Protein AF-0000000068856257 (afdb_homodimer)

Nearest PDB structures (foldseek):
  6d6j-assembly1_A  TM=9.819E-01  e=5.193E-15  Legionella pneumophila subsp. pneumophila str. Philadelphia 1
  3n1s-assembly1_B  TM=9.629E-01  e=9.085E-14  Escherichia coli
  3n1t-assembly2_E  TM=9.607E-01  e=1.479E-13  Escherichia coli
  5uvm-assembly1_A  TM=9.566E-01  e=2.180E-11  Acetivibrio thermocellus DSM 1313
  4egu-assembly1_B  TM=9.368E-01  e=9.877E-12  Clostridioides difficile 630

Secondary structure (DSSP, 8-state):
--HHHHHTT--S-S--HHHHHHTTSS---EEEE-SSEEEEE-SS-SSSEEEEEEESS----GGG--GGGHHHHHHHHHHHHHHHHHTT-TTT-EEEEEEEHHHHT--S-S--EEEEESS---SS--/--HHHHHHH--S-S--HHHHHHTTSS---EEEE-SSEEEEE-SS-SSSEEEEEEESS----GGG--GGGHHHHHHHHHHHHHHHHHTT-TTT-EEEEEEEHHHHT--S-S--EEEEESS---SS--

Radius of gyration: 16.74 Å; Cα contacts (8 Å, |Δi|>4): 581; chains: 2; bounding box: 37×49×42 Å

Foldseek 3Di:
DDLLVLLQPADDDDDWVVLCVLVVVDDFAWLDDDDFKTKTFDPDAPAPGKMKIFTNPFAQFPVSDDPVCVVVVVVSVVVLVVSCVVVPFVPPHWDKDWQGHNVSSDNGRGTIIITHGPDDQDPPND/DDLLVLLQPADDDDDWVVLCVLVVVDDFAWLDDDDFKTKTFDPDAPAPGKMKIFTNPFAQFPVSDDPVCVVVVVVSVVVLVVSCVVVVFVPPHWDKDWQGHNVSSDNGRGTIIITHGPDDQDPPND

Structure (mmCIF, N/CA/C/O backbone):
data_AF-0000000068856257-model_v1
#
loop_
_entity.id
_entity.type
_entity.pdbx_description
1 polymer 'HIT domain-containing protein'
#
loop_
_atom_site.group_PDB
_atom_site.id
_atom_site.type_symbol
_atom_site.label_atom_id
_atom_site.label_alt_id
_atom_site.label_comp_id
_atom_site.label_asym_id
_atom_site.label_entity_id
_atom_site.label_seq_id
_atom_site.pdbx_PDB_ins_code
_atom_site.Cartn_x
_atom_site.Cartn_y
_atom_site.Cartn_z
_atom_site.occupancy
_atom_site.B_iso_or_equiv
_atom_site.auth_seq_id
_atom_site.auth_comp_id
_atom_site.auth_asym_id
_atom_site.auth_atom_id
_atom_site.pdbx_PDB_model_num
ATOM 1 N N . MET A 1 1 ? 3.66 -23.047 7.648 1 82.06 1 MET A N 1
ATOM 2 C CA . MET A 1 1 ? 4.742 -22.062 7.719 1 82.06 1 MET A CA 1
ATOM 3 C C . MET A 1 1 ? 4.199 -20.641 7.664 1 82.06 1 MET A C 1
ATOM 5 O O . MET A 1 1 ? 3.215 -20.375 6.973 1 82.06 1 MET A O 1
ATOM 9 N N . SER A 1 2 ? 4.703 -19.719 8.5 1 90.06 2 SER A N 1
ATOM 10 C CA . SER A 1 2 ? 4.234 -18.328 8.531 1 90.06 2 SER A CA 1
ATOM 11 C C . SER A 1 2 ? 4.625 -17.594 7.258 1 90.06 2 SER A C 1
ATOM 13 O O . SER A 1 2 ? 5.539 -18.016 6.543 1 90.06 2 SER A O 1
ATOM 15 N N . GLU A 1 3 ? 3.898 -16.625 6.91 1 92.75 3 GLU A N 1
ATOM 16 C CA . GLU A 1 3 ? 4.227 -15.797 5.758 1 92.75 3 GLU A CA 1
ATOM 17 C C . GLU A 1 3 ? 5.641 -15.234 5.871 1 92.75 3 GLU A C 1
ATOM 19 O O . GLU A 1 3 ? 6.367 -15.156 4.875 1 92.75 3 GLU A O 1
ATOM 24 N N . VAL A 1 4 ? 6.062 -14.859 7.047 1 95.81 4 VAL A N 1
ATOM 25 C CA . VAL A 1 4 ? 7.395 -14.328 7.305 1 95.81 4 VAL A CA 1
ATOM 26 C C . VAL A 1 4 ? 8.445 -15.406 7.008 1 95.81 4 VAL A C 1
ATOM 28 O O . VAL A 1 4 ? 9.445 -15.133 6.344 1 95.81 4 VAL A O 1
ATOM 31 N N . ALA A 1 5 ? 8.188 -16.594 7.477 1 95.81 5 ALA A N 1
ATOM 32 C CA . ALA A 1 5 ? 9.109 -17.703 7.234 1 95.81 5 ALA A CA 1
ATOM 33 C C . ALA A 1 5 ? 9.219 -18 5.742 1 95.81 5 ALA A C 1
ATOM 35 O O . ALA A 1 5 ? 10.32 -18.203 5.223 1 95.81 5 ALA A O 1
ATOM 36 N N . LYS A 1 6 ? 8.055 -18.016 5.062 1 95 6 LYS A N 1
ATOM 37 C CA . LYS A 1 6 ? 8.047 -18.266 3.625 1 95 6 LYS A CA 1
ATOM 38 C C . LYS A 1 6 ? 8.859 -17.219 2.877 1 95 6 LYS A C 1
ATOM 40 O O . LYS A 1 6 ? 9.562 -17.531 1.917 1 95 6 LYS A O 1
ATOM 45 N N . ALA A 1 7 ? 8.773 -16 3.289 1 96.12 7 ALA A N 1
ATOM 46 C CA . ALA A 1 7 ? 9.438 -14.875 2.629 1 96.12 7 ALA A CA 1
ATOM 47 C C . ALA A 1 7 ? 10.953 -14.984 2.746 1 96.12 7 ALA A C 1
ATOM 49 O O . ALA A 1 7 ? 11.688 -14.445 1.915 1 96.12 7 ALA A O 1
ATOM 50 N N . GLN A 1 8 ? 11.43 -15.719 3.785 1 95.81 8 GLN A N 1
ATOM 51 C CA . GLN A 1 8 ? 12.867 -15.812 4.008 1 95.81 8 GLN A CA 1
ATOM 52 C C . GLN A 1 8 ? 13.539 -16.656 2.93 1 95.81 8 GLN A C 1
ATOM 54 O O . GLN A 1 8 ? 14.75 -16.562 2.709 1 95.81 8 GLN A O 1
ATOM 59 N N . THR A 1 9 ? 12.797 -17.438 2.266 1 94.62 9 THR A N 1
ATOM 60 C CA . THR A 1 9 ? 13.398 -18.344 1.293 1 94.62 9 THR A CA 1
ATOM 61 C C . THR A 1 9 ? 12.859 -18.062 -0.109 1 94.62 9 THR A C 1
ATOM 63 O O . THR A 1 9 ? 13.375 -18.609 -1.093 1 94.62 9 THR A O 1
ATOM 66 N N . ALA A 1 10 ? 11.828 -17.234 -0.169 1 94.81 10 ALA A N 1
ATOM 67 C CA . ALA A 1 10 ? 11.289 -16.875 -1.477 1 94.81 10 ALA A CA 1
ATOM 68 C C . ALA A 1 10 ? 12.297 -16.062 -2.285 1 94.81 10 ALA A C 1
ATOM 70 O O . ALA A 1 10 ? 13.164 -15.398 -1.717 1 94.81 10 ALA A O 1
ATOM 71 N N . ALA A 1 11 ? 12.266 -16.109 -3.588 1 92.94 11 ALA A N 1
ATOM 72 C CA . ALA A 1 11 ? 13.156 -15.367 -4.473 1 92.94 11 ALA A CA 1
ATOM 73 C C . ALA A 1 11 ? 12.453 -15.016 -5.781 1 92.94 11 ALA A C 1
ATOM 75 O O . ALA A 1 11 ? 11.555 -15.734 -6.227 1 92.94 11 ALA A O 1
ATOM 76 N N . PRO A 1 12 ? 12.875 -13.844 -6.32 1 92.31 12 PRO A N 1
ATOM 77 C CA . PRO A 1 12 ? 12.305 -13.523 -7.633 1 92.31 12 PRO A CA 1
ATOM 78 C C . PRO A 1 1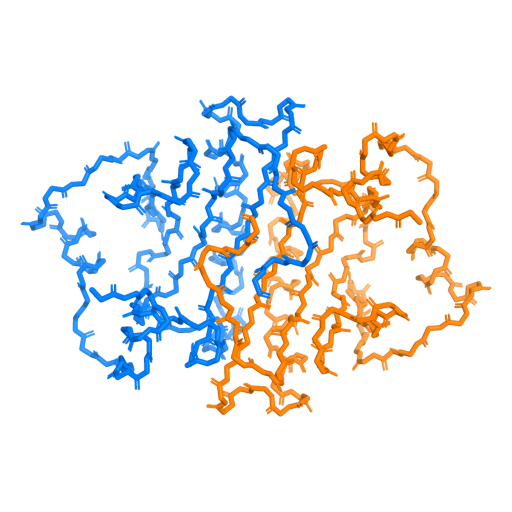2 ? 12.703 -14.523 -8.711 1 92.31 12 PRO A C 1
ATOM 80 O O . PRO A 1 12 ? 13.688 -15.25 -8.547 1 92.31 12 PRO A O 1
ATOM 83 N N . GLY A 1 13 ? 11.883 -14.539 -9.734 1 86.44 13 GLY A N 1
ATOM 84 C CA . GLY A 1 13 ? 12.219 -15.398 -10.859 1 86.44 13 GLY A CA 1
ATOM 85 C C . GLY A 1 13 ? 11.219 -16.5 -11.094 1 86.44 13 GLY A C 1
ATOM 86 O O . GLY A 1 13 ? 10.625 -17.016 -10.141 1 86.44 13 GLY A O 1
ATOM 87 N N . GLY A 1 14 ? 11.016 -16.734 -12.281 1 84.69 14 GLY A N 1
ATOM 88 C CA . GLY A 1 14 ? 10.188 -17.859 -12.703 1 84.69 14 GLY A CA 1
ATOM 89 C C . GLY A 1 14 ? 8.695 -17.562 -12.617 1 84.69 14 GLY A C 1
ATOM 90 O O . GLY A 1 14 ? 8.297 -16.422 -12.391 1 84.69 14 GLY A O 1
ATOM 91 N N . ASP A 1 15 ? 7.914 -18.531 -12.844 1 91.06 15 ASP A N 1
ATOM 92 C CA . ASP A 1 15 ? 6.457 -18.484 -12.758 1 91.06 15 ASP A CA 1
ATOM 93 C C . ASP A 1 15 ? 5.984 -18.562 -11.312 1 91.06 15 ASP A C 1
ATOM 95 O O . ASP A 1 15 ? 6.652 -19.172 -10.469 1 91.06 15 ASP A O 1
ATOM 99 N N . THR A 1 16 ? 5.027 -17.828 -10.938 1 94.5 16 THR A N 1
ATOM 100 C CA . THR A 1 16 ? 4.441 -17.875 -9.602 1 94.5 16 THR A CA 1
ATOM 101 C C . THR A 1 16 ? 3.016 -18.422 -9.648 1 94.5 16 THR A C 1
ATOM 103 O O . THR A 1 16 ? 2.449 -18.594 -10.734 1 94.5 16 THR A O 1
ATOM 106 N N . ILE A 1 17 ? 2.496 -18.719 -8.516 1 94.69 17 ILE A N 1
ATOM 107 C CA . ILE A 1 17 ? 1.116 -19.188 -8.422 1 94.69 17 ILE A CA 1
ATOM 108 C C . ILE A 1 17 ? 0.176 -18.125 -8.984 1 94.69 17 ILE A C 1
ATOM 110 O O . ILE A 1 17 ? -0.874 -18.438 -9.547 1 94.69 17 ILE A O 1
ATOM 114 N N . PHE A 1 18 ? 0.563 -16.828 -8.93 1 97.31 18 PHE A N 1
ATOM 115 C CA . PHE A 1 18 ? -0.254 -15.75 -9.461 1 97.31 18 PHE A CA 1
ATOM 116 C C . PHE A 1 18 ? -0.302 -15.812 -10.984 1 97.31 18 PHE A C 1
ATOM 118 O O . PHE A 1 18 ? -1.337 -15.531 -11.586 1 97.31 18 PHE A O 1
ATOM 125 N N . GLY A 1 19 ? 0.865 -16.141 -11.516 1 96.69 19 GLY A N 1
ATOM 126 C CA . GLY A 1 19 ? 0.851 -16.375 -12.953 1 96.69 19 GLY A CA 1
ATOM 127 C C . GLY A 1 19 ? -0.135 -17.438 -13.375 1 96.69 19 GLY A C 1
ATOM 128 O O . GLY A 1 19 ? -0.836 -17.281 -14.383 1 96.69 19 GLY A O 1
ATOM 129 N N . LYS A 1 20 ? -0.198 -18.469 -12.617 1 97.56 20 LYS A N 1
ATOM 130 C CA . LYS A 1 20 ? -1.12 -19.562 -12.906 1 97.56 20 LYS A CA 1
ATOM 131 C C . LYS A 1 20 ? -2.57 -19.109 -12.766 1 97.56 20 LYS A C 1
ATOM 133 O O . LYS A 1 20 ? -3.438 -19.547 -13.531 1 97.56 20 LYS A O 1
ATOM 138 N N . ILE A 1 21 ? -2.82 -18.281 -11.828 1 97.56 21 ILE A N 1
ATOM 139 C CA . ILE A 1 21 ? -4.164 -17.75 -11.633 1 97.56 21 ILE A CA 1
ATOM 140 C C . ILE A 1 21 ? -4.543 -16.859 -12.812 1 97.56 21 ILE A C 1
ATOM 142 O O . ILE A 1 21 ? -5.656 -16.953 -13.336 1 97.56 21 ILE A O 1
ATOM 146 N N . ILE A 1 22 ? -3.619 -16.016 -13.281 1 97.62 22 ILE A N 1
ATOM 147 C CA . ILE A 1 22 ? -3.85 -15.117 -14.398 1 97.62 22 ILE A CA 1
ATOM 148 C C . ILE A 1 22 ? -4.195 -15.93 -15.648 1 97.62 22 ILE A C 1
ATOM 150 O O . ILE A 1 22 ? -5.109 -15.57 -16.391 1 97.62 22 ILE A O 1
ATOM 154 N N . ARG A 1 23 ? -3.52 -16.984 -15.797 1 97.5 23 ARG A N 1
ATOM 155 C CA . ARG A 1 23 ? -3.699 -17.828 -16.969 1 97.5 23 ARG A CA 1
ATOM 156 C C . ARG A 1 23 ? -4.848 -18.812 -16.766 1 97.5 23 ARG A C 1
ATOM 158 O O . ARG A 1 23 ? -5.07 -19.688 -17.594 1 97.5 23 ARG A O 1
ATOM 165 N N . LYS A 1 24 ? -5.508 -18.797 -15.68 1 97.25 24 LYS A N 1
ATOM 166 C CA . LYS A 1 24 ? -6.688 -19.594 -15.344 1 97.25 24 LYS A CA 1
ATOM 167 C C . LYS A 1 24 ? -6.355 -21.078 -15.281 1 97.25 24 LYS A C 1
ATOM 169 O O . LYS A 1 24 ? -7.18 -21.922 -15.641 1 97.25 24 LYS A O 1
ATOM 174 N N . GLU A 1 25 ? -5.125 -21.344 -14.883 1 97.56 25 GLU A N 1
ATOM 175 C CA . GLU A 1 25 ? -4.691 -22.734 -14.727 1 97.56 25 GLU A CA 1
ATOM 176 C C . GLU A 1 25 ? -5.109 -23.281 -13.367 1 97.56 25 GLU A C 1
ATOM 178 O O . GLU A 1 25 ? -5.18 -24.5 -13.188 1 97.56 25 GLU A O 1
ATOM 183 N N . ILE A 1 26 ? -5.266 -22.484 -12.367 1 96 26 ILE A N 1
ATOM 184 C CA . ILE A 1 26 ? -5.793 -22.875 -11.062 1 96 26 ILE A CA 1
ATOM 185 C C . ILE A 1 26 ? -6.965 -21.969 -10.688 1 96 26 ILE A C 1
ATOM 187 O O . ILE A 1 26 ? -7.023 -20.812 -11.109 1 96 26 ILE A O 1
ATOM 191 N N . PRO A 1 27 ? -7.863 -22.547 -9.898 1 95.88 27 PRO A N 1
ATOM 192 C CA . PRO A 1 27 ? -9.039 -21.75 -9.539 1 95.88 27 PRO A CA 1
ATOM 193 C C . PRO A 1 27 ? -8.727 -20.641 -8.539 1 95.88 27 PRO A C 1
ATOM 195 O O . PRO A 1 27 ? -7.828 -20.797 -7.707 1 95.88 27 PRO A O 1
ATOM 198 N N . ALA A 1 28 ? -9.398 -19.578 -8.594 1 97.06 28 ALA A N 1
ATOM 199 C CA . ALA A 1 28 ? -9.391 -18.453 -7.648 1 97.06 28 ALA A CA 1
ATOM 200 C C . ALA A 1 28 ? -10.75 -17.766 -7.598 1 97.06 28 ALA A C 1
ATOM 202 O O . ALA A 1 28 ? -11.484 -17.75 -8.594 1 97.06 28 ALA A O 1
ATOM 203 N N . LYS A 1 29 ? -11.109 -17.312 -6.48 1 98.19 29 LYS A N 1
ATOM 204 C CA . LYS A 1 29 ? -12.328 -16.516 -6.359 1 98.19 29 LYS A CA 1
ATOM 205 C C . LYS A 1 29 ? -12.094 -15.078 -6.797 1 98.19 29 LYS A C 1
ATOM 207 O O . LYS A 1 29 ? -11.656 -14.25 -6 1 98.19 29 LYS A O 1
ATOM 212 N N . ILE A 1 30 ? -12.531 -14.82 -8 1 98.38 30 ILE A N 1
ATOM 213 C CA . ILE A 1 30 ? -12.219 -13.539 -8.633 1 98.38 30 ILE A CA 1
ATOM 214 C C . ILE A 1 30 ? -13.172 -12.461 -8.117 1 98.38 30 ILE A C 1
ATOM 216 O O . ILE A 1 30 ? -14.383 -12.688 -8.023 1 98.38 30 ILE A O 1
ATOM 220 N N . ALA A 1 31 ? -12.594 -11.383 -7.762 1 98.62 31 ALA A N 1
ATOM 221 C CA . ALA A 1 31 ? -13.383 -10.242 -7.309 1 98.62 31 ALA A CA 1
ATOM 222 C C . ALA A 1 31 ? -13.5 -9.188 -8.406 1 98.62 31 ALA A C 1
ATOM 224 O O . ALA A 1 31 ? -14.445 -8.391 -8.414 1 98.62 31 ALA A O 1
ATOM 225 N N . TYR A 1 32 ? -12.562 -9.07 -9.273 1 98.81 32 TYR A N 1
ATOM 226 C CA . TYR A 1 32 ? -12.523 -8.094 -10.359 1 98.81 32 TYR A CA 1
ATOM 227 C C . TYR A 1 32 ? -11.469 -8.477 -11.391 1 98.81 32 TYR A C 1
ATOM 229 O O . TYR A 1 32 ? -10.422 -9.023 -11.047 1 98.81 32 TYR A O 1
ATOM 237 N N . GLU A 1 33 ? -11.75 -8.203 -12.57 1 98.69 33 GLU A N 1
ATOM 238 C CA . GLU A 1 33 ? -10.758 -8.422 -13.617 1 98.69 33 GLU A CA 1
ATOM 239 C C . GLU A 1 33 ? -10.953 -7.449 -14.781 1 98.69 33 GLU A C 1
ATOM 241 O O . GLU A 1 33 ? -12.086 -7.184 -15.188 1 98.69 33 GLU A O 1
ATOM 246 N N . ASP A 1 34 ? -9.938 -6.887 -15.25 1 98.44 34 ASP A N 1
ATOM 247 C CA . ASP A 1 34 ? -9.938 -6.195 -16.531 1 98.44 34 ASP A CA 1
ATOM 248 C C . ASP A 1 34 ? -8.703 -6.574 -17.359 1 98.44 34 ASP A C 1
ATOM 250 O O . ASP A 1 34 ? -8.086 -7.613 -17.125 1 98.44 34 ASP A O 1
ATOM 254 N N . ASP A 1 35 ? -8.289 -5.801 -18.328 1 98.19 35 ASP A N 1
ATOM 255 C CA . ASP A 1 35 ? -7.254 -6.203 -19.266 1 98.19 35 ASP A CA 1
ATOM 256 C C . ASP A 1 35 ? -5.875 -6.188 -18.609 1 98.19 35 ASP A C 1
ATOM 258 O O . ASP A 1 35 ? -4.961 -6.891 -19.047 1 98.19 35 ASP A O 1
ATOM 262 N N . THR A 1 36 ? -5.742 -5.469 -17.5 1 98.69 36 THR A N 1
ATOM 263 C CA . THR A 1 36 ? -4.375 -5.246 -17.047 1 98.69 36 THR A CA 1
ATOM 264 C C . THR A 1 36 ? -4.219 -5.668 -15.586 1 98.69 36 THR A C 1
ATOM 266 O O . THR A 1 36 ? -3.1 -5.828 -15.102 1 98.69 36 THR A O 1
ATOM 269 N N . VAL A 1 37 ? -5.398 -5.84 -14.852 1 98.75 37 VAL A N 1
ATOM 270 C CA . VAL A 1 37 ? -5.305 -6.156 -13.43 1 98.75 37 VAL A CA 1
ATOM 271 C C . VAL A 1 37 ? -6.309 -7.25 -13.07 1 98.75 37 VAL A C 1
ATOM 273 O O . VAL A 1 37 ? -7.32 -7.418 -13.758 1 98.75 37 VAL A O 1
ATOM 276 N N . LEU A 1 38 ? -5.957 -8.023 -12.117 1 98.88 38 LEU A N 1
ATOM 277 C CA . LEU A 1 38 ? -6.777 -9.102 -11.578 1 98.88 38 LEU A CA 1
ATOM 278 C C . LEU A 1 38 ? -6.879 -9 -10.055 1 98.88 38 LEU A C 1
ATOM 280 O O . LEU A 1 38 ? -5.879 -8.742 -9.383 1 98.88 38 LEU A O 1
ATOM 284 N N . ALA A 1 39 ? -8.047 -9.109 -9.492 1 98.94 39 ALA A N 1
ATOM 285 C CA . ALA A 1 39 ? -8.266 -9.156 -8.055 1 98.94 39 ALA A CA 1
ATOM 286 C C . ALA A 1 39 ? -8.938 -10.469 -7.641 1 98.94 39 ALA A C 1
ATOM 288 O O . ALA A 1 39 ? -9.891 -10.914 -8.289 1 98.94 39 ALA A O 1
ATOM 289 N N . PHE A 1 40 ? -8.461 -11.055 -6.598 1 98.88 40 PHE A N 1
ATOM 290 C CA . PHE A 1 40 ? -9.031 -12.32 -6.141 1 98.88 40 PHE A CA 1
ATOM 291 C C . PHE A 1 40 ? -8.867 -12.469 -4.629 1 98.88 40 PHE A C 1
ATOM 293 O O . PHE A 1 40 ? -7.977 -11.859 -4.031 1 98.88 40 PHE A O 1
ATOM 300 N N . HIS A 1 41 ? -9.727 -13.227 -4.047 1 98.75 41 HIS A N 1
ATOM 301 C CA . HIS A 1 41 ? -9.695 -13.422 -2.602 1 98.75 41 HIS A CA 1
ATOM 302 C C . HIS A 1 41 ? -8.523 -14.305 -2.188 1 98.75 41 HIS A C 1
ATOM 304 O O . HIS A 1 41 ? -8.258 -15.328 -2.824 1 98.75 41 HIS A O 1
ATOM 310 N N . ASP A 1 42 ? -7.852 -13.898 -1.193 1 98 42 ASP A N 1
ATOM 311 C CA . ASP A 1 42 ? -6.766 -14.719 -0.665 1 98 42 ASP A CA 1
ATOM 312 C C . ASP A 1 42 ? -7.305 -16 -0.048 1 98 42 ASP A C 1
ATOM 314 O O . ASP A 1 42 ? -8.32 -15.992 0.647 1 98 42 ASP A O 1
ATOM 318 N N . VAL A 1 43 ? -6.645 -17.047 -0.217 1 95.19 43 VAL A N 1
ATOM 319 C CA . VAL A 1 43 ? -7.098 -18.344 0.251 1 95.19 43 VAL A CA 1
ATOM 320 C C . VAL A 1 43 ? -6.785 -18.5 1.737 1 95.19 43 VAL A C 1
ATOM 322 O O . VAL A 1 43 ? -7.324 -19.391 2.404 1 95.19 43 VAL A O 1
ATOM 325 N N . ALA A 1 44 ? -5.883 -17.75 2.289 1 95.25 44 ALA A N 1
ATOM 326 C CA . ALA A 1 44 ? -5.527 -17.719 3.705 1 95.25 44 ALA A CA 1
ATOM 327 C C . ALA A 1 44 ? -5.734 -16.328 4.297 1 95.25 44 ALA A C 1
ATOM 329 O O . ALA A 1 44 ? -4.773 -15.664 4.684 1 95.25 44 ALA A O 1
ATOM 330 N N . PRO A 1 45 ? -6.941 -15.961 4.41 1 97.81 45 PRO A N 1
ATOM 331 C CA . PRO A 1 45 ? -7.242 -14.578 4.777 1 97.81 45 PRO A CA 1
ATOM 332 C C . PRO A 1 45 ? -6.723 -14.211 6.164 1 97.81 45 PRO A C 1
ATOM 334 O O . PRO A 1 45 ? -6.793 -15.023 7.09 1 97.81 45 PRO A O 1
ATOM 337 N N . GLN A 1 46 ? -6.156 -13.008 6.281 1 98 46 GLN A N 1
ATOM 338 C CA . GLN A 1 46 ? -5.637 -12.461 7.531 1 98 46 GLN A CA 1
ATOM 339 C C . GLN A 1 46 ? -6.602 -11.445 8.133 1 98 46 GLN A C 1
ATOM 341 O O . GLN A 1 46 ? -6.281 -10.773 9.117 1 98 46 GLN A O 1
ATOM 346 N N . ALA A 1 47 ? -7.75 -11.188 7.574 1 98.31 47 ALA A N 1
ATOM 347 C CA . ALA A 1 47 ? -8.883 -10.359 7.969 1 98.31 47 ALA A CA 1
ATOM 348 C C . ALA A 1 47 ? -10.188 -10.891 7.379 1 98.31 47 ALA A C 1
ATOM 350 O O . ALA A 1 47 ? -10.164 -11.727 6.469 1 98.31 47 ALA A O 1
ATOM 351 N N . PRO A 1 48 ? -11.344 -10.461 7.895 1 98.56 48 PRO A N 1
ATOM 352 C CA . PRO A 1 48 ? -12.609 -10.953 7.34 1 98.56 48 PRO A CA 1
ATOM 353 C C . PRO A 1 48 ? -12.695 -10.766 5.828 1 98.56 48 PRO A C 1
ATOM 355 O O . PRO A 1 48 ? -13.266 -11.609 5.129 1 98.56 48 PRO A O 1
ATOM 358 N N . VAL A 1 49 ? -12.211 -9.672 5.359 1 98.56 49 VAL A N 1
ATOM 359 C CA . VAL A 1 49 ? -12.031 -9.445 3.93 1 98.56 49 VAL A CA 1
ATOM 360 C C . VAL A 1 49 ? -10.547 -9.32 3.609 1 98.56 49 VAL A C 1
ATOM 362 O O . VAL A 1 49 ? -9.844 -8.5 4.203 1 98.56 49 VAL A O 1
ATOM 365 N N . HIS A 1 50 ? -10.078 -10.156 2.812 1 98.88 50 HIS A N 1
ATOM 366 C CA . HIS A 1 50 ? -8.695 -10.133 2.346 1 98.88 50 HIS A CA 1
ATOM 367 C C . HIS A 1 50 ? -8.609 -10.469 0.861 1 98.88 50 HIS A C 1
ATOM 369 O O . HIS A 1 50 ? -8.781 -11.625 0.473 1 98.88 50 HIS A O 1
ATOM 375 N N . VAL A 1 51 ? -8.359 -9.508 0.054 1 98.88 51 VAL A N 1
ATOM 376 C CA . VAL A 1 51 ? -8.32 -9.609 -1.401 1 98.88 51 VAL A CA 1
ATOM 377 C C . VAL A 1 51 ? -6.965 -9.133 -1.918 1 98.88 51 VAL A C 1
ATOM 379 O O . VAL A 1 51 ? -6.383 -8.188 -1.372 1 98.88 51 VAL A O 1
ATOM 382 N N . LEU A 1 52 ? -6.461 -9.773 -2.92 1 98.94 52 LEU A N 1
ATOM 383 C CA . LEU A 1 52 ? -5.23 -9.383 -3.6 1 98.94 52 LEU A CA 1
ATOM 384 C C . LEU A 1 52 ? -5.535 -8.734 -4.949 1 98.94 52 LEU A C 1
ATOM 386 O O . LEU A 1 52 ? -6.367 -9.234 -5.707 1 98.94 52 LEU A O 1
ATOM 390 N N . VAL A 1 53 ? -4.988 -7.637 -5.219 1 98.94 53 VAL A N 1
ATOM 391 C CA . VAL A 1 53 ? -5.031 -7.016 -6.535 1 98.94 53 VAL A CA 1
ATOM 392 C C . VAL A 1 53 ? -3.646 -7.062 -7.18 1 98.94 53 VAL A C 1
ATOM 394 O O . VAL A 1 53 ? -2.662 -6.625 -6.582 1 98.94 53 VAL A O 1
ATOM 397 N N . ILE A 1 54 ? -3.545 -7.629 -8.398 1 98.88 54 ILE A N 1
ATOM 398 C CA . ILE A 1 54 ? -2.246 -7.863 -9.016 1 98.88 54 ILE A CA 1
ATOM 399 C C . ILE A 1 54 ? -2.262 -7.355 -10.461 1 98.88 54 ILE A C 1
ATOM 401 O O . ILE A 1 54 ? -3.297 -7.398 -11.125 1 98.88 54 ILE A O 1
ATOM 405 N N . PRO A 1 55 ? -1.166 -6.727 -10.906 1 98.75 55 PRO A N 1
ATOM 406 C CA . PRO A 1 55 ? -1.042 -6.516 -12.344 1 98.75 55 PRO A CA 1
ATOM 407 C C . PRO A 1 55 ? -0.863 -7.816 -13.125 1 98.75 55 PRO A C 1
ATOM 409 O O . PRO A 1 55 ? -0.187 -8.734 -12.648 1 98.75 55 PRO A O 1
ATOM 412 N N . LYS A 1 56 ? -1.507 -7.895 -14.227 1 98.38 56 LYS A N 1
ATOM 413 C CA . LYS A 1 56 ? -1.278 -9.07 -15.062 1 98.38 56 LYS A CA 1
ATOM 414 C C . LYS A 1 56 ? 0.141 -9.078 -15.625 1 98.38 56 LYS A C 1
ATOM 416 O O . LYS A 1 56 ? 0.714 -10.141 -15.867 1 98.38 56 LYS A O 1
ATOM 421 N N . LYS A 1 57 ? 0.713 -7.863 -15.898 1 97.56 57 LYS A N 1
ATOM 422 C CA . LYS A 1 57 ? 2.133 -7.754 -16.219 1 97.56 57 LYS A CA 1
ATOM 423 C C . LYS A 1 57 ? 2.996 -8.32 -15.094 1 97.56 57 LYS A C 1
ATOM 425 O O . LYS A 1 57 ? 2.797 -7.98 -13.93 1 97.56 57 LYS A O 1
ATOM 430 N N . PRO A 1 58 ? 3.916 -9.195 -15.414 1 96.75 58 PRO A N 1
ATOM 431 C CA . PRO A 1 58 ? 4.758 -9.773 -14.359 1 96.75 58 PRO A CA 1
ATOM 432 C C . PRO A 1 58 ? 5.793 -8.789 -13.828 1 96.75 58 PRO A C 1
ATOM 434 O O . PRO A 1 58 ? 6.844 -8.594 -14.453 1 96.75 58 PRO A O 1
ATOM 437 N N . ILE A 1 59 ? 5.512 -8.172 -12.797 1 97.19 59 ILE A N 1
ATOM 438 C CA . ILE A 1 59 ? 6.434 -7.336 -12.039 1 97.19 59 ILE A CA 1
ATOM 439 C C . ILE A 1 59 ? 6.719 -7.984 -10.688 1 97.19 59 ILE A C 1
ATOM 441 O O . ILE A 1 59 ? 5.797 -8.234 -9.906 1 97.19 59 ILE A O 1
ATOM 445 N N . ALA A 1 60 ? 7.898 -8.258 -10.406 1 97.75 60 ALA A N 1
ATOM 446 C CA . ALA A 1 60 ? 8.227 -9.031 -9.211 1 97.75 60 ALA A CA 1
ATOM 447 C C . ALA A 1 60 ? 8.016 -8.203 -7.945 1 97.75 60 ALA A C 1
ATOM 449 O O . ALA A 1 60 ? 7.41 -8.672 -6.98 1 97.75 60 ALA A O 1
ATOM 450 N N . MET A 1 61 ? 8.539 -6.969 -7.957 1 98.25 61 MET A N 1
ATOM 451 C CA . MET A 1 61 ? 8.555 -6.113 -6.773 1 98.25 61 MET A CA 1
ATOM 452 C C . MET A 1 61 ? 8.195 -4.676 -7.137 1 98.25 61 MET A C 1
ATOM 454 O O . MET A 1 61 ? 8.422 -4.242 -8.273 1 98.25 61 MET A O 1
ATOM 458 N N . ILE A 1 62 ? 7.668 -3.936 -6.141 1 98.5 62 ILE A N 1
ATOM 459 C CA . ILE A 1 62 ? 7.316 -2.541 -6.387 1 98.5 62 ILE A CA 1
ATOM 460 C C . ILE A 1 62 ? 8.57 -1.751 -6.75 1 98.5 62 ILE A C 1
ATOM 462 O O . ILE A 1 62 ? 8.508 -0.796 -7.531 1 98.5 62 ILE A O 1
ATOM 466 N N . GLN A 1 63 ? 9.75 -2.176 -6.305 1 97.38 63 GLN A N 1
ATOM 467 C CA . GLN A 1 63 ? 10.984 -1.466 -6.594 1 97.38 63 GLN A CA 1
ATOM 468 C C . GLN A 1 63 ? 11.422 -1.68 -8.039 1 97.38 63 GLN A C 1
ATOM 470 O O . GLN A 1 63 ? 12.297 -0.977 -8.547 1 97.38 63 GLN A O 1
ATOM 475 N N . ASP A 1 64 ? 10.789 -2.604 -8.75 1 97.06 64 ASP A N 1
ATOM 476 C CA . ASP A 1 64 ? 11.109 -2.877 -10.148 1 97.06 64 ASP A CA 1
ATOM 477 C C . ASP A 1 64 ? 10.242 -2.035 -11.078 1 97.06 64 ASP A C 1
ATOM 479 O O . ASP A 1 64 ? 10.406 -2.082 -12.297 1 97.06 64 ASP A O 1
ATOM 483 N N . VAL A 1 65 ? 9.297 -1.233 -10.547 1 96.81 65 VAL A N 1
ATOM 484 C CA . VAL A 1 65 ? 8.422 -0.365 -11.32 1 96.81 65 VAL A CA 1
ATOM 485 C C . VAL A 1 65 ? 9.234 0.774 -11.938 1 96.81 65 VAL A C 1
ATOM 487 O O . VAL A 1 65 ? 10.023 1.427 -11.242 1 96.81 65 VAL A O 1
ATOM 490 N N . CYS A 1 66 ? 9.133 0.961 -13.203 1 94.06 66 CYS A N 1
ATOM 491 C CA . CYS A 1 66 ? 9.773 2.07 -13.898 1 94.06 66 CYS A CA 1
ATOM 492 C C . CYS A 1 66 ? 8.742 3.096 -14.352 1 94.06 66 CYS A C 1
ATOM 494 O O . CYS A 1 66 ? 7.543 2.914 -14.141 1 94.06 66 CYS A O 1
ATOM 496 N N . GLU A 1 67 ? 9.18 4.137 -14.938 1 93.75 67 GLU A N 1
ATOM 497 C CA . GLU A 1 67 ? 8.305 5.23 -15.344 1 93.75 67 GLU A CA 1
ATOM 498 C C . GLU A 1 67 ? 7.227 4.742 -16.312 1 93.75 67 GLU A C 1
ATOM 500 O O . GLU A 1 67 ? 6.082 5.199 -16.25 1 93.75 67 GLU A O 1
ATOM 505 N N . ASP A 1 68 ? 7.57 3.84 -17.141 1 96.81 68 ASP A N 1
ATOM 506 C CA . ASP A 1 68 ? 6.641 3.324 -18.141 1 96.81 68 ASP A CA 1
ATOM 507 C C . ASP A 1 68 ? 5.531 2.502 -17.484 1 96.81 68 ASP A C 1
ATOM 509 O O . ASP A 1 68 ? 4.5 2.232 -18.109 1 96.81 68 ASP A O 1
ATOM 513 N N . ASP A 1 69 ? 5.727 2.111 -16.219 1 97.88 69 ASP A N 1
ATOM 514 C CA . ASP A 1 69 ? 4.762 1.285 -15.5 1 97.88 69 ASP A CA 1
ATOM 515 C C . ASP A 1 69 ? 3.799 2.148 -14.68 1 97.88 69 ASP A C 1
ATOM 517 O O . ASP A 1 69 ? 2.797 1.649 -14.164 1 97.88 69 ASP A O 1
ATOM 521 N N . GLU A 1 70 ? 4.055 3.408 -14.578 1 97.81 70 GLU A N 1
ATOM 522 C CA . GLU A 1 70 ? 3.299 4.266 -13.672 1 97.81 70 GLU A CA 1
ATOM 523 C C . GLU A 1 70 ? 1.809 4.242 -14 1 97.81 70 GLU A C 1
ATOM 525 O O . GLU A 1 70 ? 0.97 4.172 -13.102 1 97.81 70 GLU A O 1
ATOM 530 N N . PRO A 1 71 ? 1.438 4.293 -15.32 1 97.94 71 PRO A N 1
ATOM 531 C CA . PRO A 1 71 ? 0.006 4.211 -15.609 1 97.94 71 PRO A CA 1
ATOM 532 C C . PRO A 1 71 ? -0.629 2.922 -15.094 1 97.94 71 PRO A C 1
ATOM 534 O O . PRO A 1 71 ? -1.732 2.951 -14.547 1 97.94 71 PRO A O 1
ATOM 537 N N . LEU A 1 72 ? 0.059 1.824 -15.242 1 98.56 72 LEU A N 1
ATOM 538 C CA . LEU A 1 72 ? -0.427 0.535 -14.766 1 98.56 72 LEU A CA 1
ATOM 539 C C . LEU A 1 72 ? -0.568 0.537 -13.25 1 98.56 72 LEU A C 1
ATOM 541 O O . LEU A 1 72 ? -1.566 0.049 -12.711 1 98.56 72 LEU A O 1
ATOM 545 N N . ILE A 1 73 ? 0.389 1.13 -12.578 1 98.75 73 ILE A N 1
ATOM 546 C CA . ILE A 1 73 ? 0.401 1.144 -11.125 1 98.75 73 ILE A CA 1
ATOM 547 C C . ILE A 1 73 ? -0.711 2.053 -10.602 1 98.75 73 ILE A C 1
ATOM 549 O O . ILE A 1 73 ? -1.371 1.734 -9.617 1 98.75 73 ILE A O 1
ATOM 553 N N . GLY A 1 74 ? -0.859 3.227 -11.258 1 98.69 74 GLY A N 1
ATOM 554 C CA . GLY A 1 74 ? -1.992 4.07 -10.906 1 98.69 74 GLY A CA 1
ATOM 555 C C . GLY A 1 74 ? -3.324 3.355 -11.023 1 98.69 74 GLY A C 1
ATOM 556 O O . GLY A 1 74 ? -4.168 3.453 -10.133 1 98.69 74 GLY A O 1
ATOM 557 N N . HIS A 1 75 ? -3.488 2.641 -12.109 1 98.62 75 HIS A N 1
ATOM 558 C CA . HIS A 1 75 ? -4.703 1.868 -12.336 1 98.62 75 HIS A CA 1
ATOM 559 C C . HIS A 1 75 ? -4.855 0.758 -11.305 1 98.62 75 HIS A C 1
ATOM 561 O O . HIS A 1 75 ? -5.961 0.508 -10.812 1 98.62 75 HIS A O 1
ATOM 567 N N . LEU A 1 76 ? -3.789 0.11 -10.969 1 98.81 76 LEU A N 1
ATOM 568 C CA . LEU A 1 76 ? -3.768 -0.948 -9.969 1 98.81 76 LEU A CA 1
ATOM 569 C C . LEU A 1 76 ? -4.312 -0.445 -8.633 1 98.81 76 LEU A C 1
ATOM 571 O O . LEU A 1 76 ? -5.184 -1.08 -8.039 1 98.81 76 LEU A O 1
ATOM 575 N N . MET A 1 77 ? -3.857 0.718 -8.18 1 98.75 77 MET A N 1
ATOM 576 C CA . MET A 1 77 ? -4.262 1.288 -6.895 1 98.75 77 MET A CA 1
ATOM 577 C C . MET A 1 77 ? -5.711 1.76 -6.941 1 98.75 77 MET A C 1
ATOM 579 O O . MET A 1 77 ? -6.457 1.578 -5.977 1 98.75 77 MET A O 1
ATOM 583 N N . ALA A 1 78 ? -6.055 2.385 -8.047 1 98.5 78 ALA A N 1
ATOM 584 C CA . ALA A 1 78 ? -7.445 2.795 -8.219 1 98.5 78 ALA A CA 1
ATOM 585 C C . ALA A 1 78 ? -8.383 1.588 -8.195 1 98.5 78 ALA A C 1
ATOM 587 O O . ALA A 1 78 ? -9.469 1.649 -7.617 1 98.5 78 ALA A O 1
ATOM 588 N N . THR A 1 79 ? -7.969 0.522 -8.836 1 98.56 79 THR A N 1
ATOM 589 C CA . THR A 1 79 ? -8.75 -0.709 -8.852 1 98.56 79 THR A CA 1
ATOM 590 C C . THR A 1 79 ? -8.883 -1.277 -7.441 1 98.56 79 THR A C 1
ATOM 592 O O . THR A 1 79 ? -9.953 -1.758 -7.062 1 98.56 79 THR A O 1
ATOM 595 N N . ALA A 1 80 ? -7.812 -1.235 -6.664 1 98.75 80 ALA A N 1
ATOM 596 C CA . ALA A 1 80 ? -7.883 -1.704 -5.281 1 98.75 80 ALA A CA 1
ATOM 597 C C . ALA A 1 80 ? -8.984 -0.979 -4.512 1 98.75 80 ALA A C 1
ATOM 599 O O . ALA A 1 80 ? -9.758 -1.606 -3.789 1 98.75 80 ALA A O 1
ATOM 600 N N . ALA A 1 81 ? -9.047 0.334 -4.703 1 98.5 81 ALA A N 1
ATOM 601 C CA . ALA A 1 81 ? -10.078 1.132 -4.047 1 98.5 81 ALA A CA 1
ATOM 602 C C . ALA A 1 81 ? -11.469 0.74 -4.539 1 98.5 81 ALA A C 1
ATOM 604 O O . ALA A 1 81 ? -12.398 0.624 -3.742 1 98.5 81 ALA A O 1
ATOM 605 N N . LYS A 1 82 ? -11.547 0.586 -5.812 1 98.12 82 LYS A N 1
ATOM 606 C CA . LYS A 1 82 ? -12.812 0.189 -6.426 1 98.12 82 LYS A CA 1
ATOM 607 C C . LYS A 1 82 ? -13.281 -1.158 -5.887 1 98.12 82 LYS A C 1
ATOM 609 O O . LYS A 1 82 ? -14.461 -1.322 -5.547 1 98.12 82 LYS A O 1
ATOM 614 N N . VAL A 1 83 ? -12.398 -2.129 -5.836 1 98.62 83 VAL A N 1
ATOM 615 C CA . VAL A 1 83 ? -12.711 -3.467 -5.348 1 98.62 83 VAL A CA 1
ATOM 616 C C . VAL A 1 83 ? -13.133 -3.395 -3.881 1 98.62 83 VAL A C 1
ATOM 618 O O . VAL A 1 83 ? -14.125 -4.016 -3.482 1 98.62 83 VAL A O 1
ATOM 621 N N . ALA A 1 84 ? -12.391 -2.631 -3.07 1 98.69 84 ALA A N 1
ATOM 622 C CA . ALA A 1 84 ? -12.734 -2.455 -1.661 1 98.69 84 ALA A CA 1
ATOM 623 C C . ALA A 1 84 ? -14.148 -1.907 -1.507 1 98.69 84 ALA A C 1
ATOM 625 O O . ALA A 1 84 ? -14.914 -2.373 -0.658 1 98.69 84 ALA A O 1
ATOM 626 N N . LYS A 1 85 ? -14.469 -0.901 -2.312 1 98.25 85 LYS A N 1
ATOM 627 C CA . LYS A 1 85 ? -15.805 -0.322 -2.295 1 98.25 85 LYS A CA 1
ATOM 628 C C . LYS A 1 85 ? -16.859 -1.364 -2.65 1 98.25 85 LYS A C 1
ATOM 630 O O . LYS A 1 85 ? -17.906 -1.455 -1.992 1 98.25 85 LYS A O 1
ATOM 635 N N . GLY A 1 86 ? -16.594 -2.123 -3.689 1 98.12 86 GLY A N 1
ATOM 636 C CA . GLY A 1 86 ? -17.516 -3.162 -4.121 1 98.12 86 GLY A CA 1
ATOM 637 C C . GLY A 1 86 ? -17.781 -4.215 -3.059 1 98.12 86 GLY A C 1
ATOM 638 O O . GLY A 1 86 ? -18.812 -4.875 -3.07 1 98.12 86 GLY A O 1
ATOM 639 N N . LEU A 1 87 ? -16.859 -4.355 -2.109 1 98.06 87 LEU A N 1
ATOM 640 C CA . LEU A 1 87 ? -16.969 -5.352 -1.046 1 98.06 87 LEU A CA 1
ATOM 641 C C . LEU A 1 87 ? -17.547 -4.734 0.221 1 98.06 87 LEU A C 1
ATOM 643 O O . LEU A 1 87 ? -17.594 -5.387 1.267 1 98.06 87 LEU A O 1
ATOM 647 N N . GLY A 1 88 ? -17.844 -3.438 0.143 1 97.69 88 GLY A N 1
ATOM 648 C CA . GLY A 1 88 ? -18.516 -2.756 1.237 1 97.69 88 GLY A CA 1
ATOM 649 C C . GLY A 1 88 ? -17.562 -2.27 2.312 1 97.69 88 GLY A C 1
ATOM 650 O O . GLY A 1 88 ? -17.969 -2.092 3.467 1 97.69 88 GLY A O 1
ATOM 651 N N . LEU A 1 89 ? -16.344 -2.061 1.984 1 98.19 89 LEU A N 1
ATOM 652 C CA . LEU A 1 89 ? -15.344 -1.695 2.988 1 98.19 89 LEU A CA 1
ATOM 653 C C . LEU A 1 89 ? -15.242 -0.18 3.123 1 98.19 89 LEU A C 1
ATOM 655 O O . LEU A 1 89 ? -14.648 0.322 4.082 1 98.19 89 LEU A O 1
ATOM 659 N N . ASP A 1 90 ? -15.773 0.544 2.148 1 94.38 90 ASP A N 1
ATOM 660 C CA . ASP A 1 90 ? -15.516 1.976 2.039 1 94.38 90 ASP A CA 1
ATOM 661 C C . ASP A 1 90 ? -16.172 2.744 3.184 1 94.38 90 ASP A C 1
ATOM 663 O O . ASP A 1 90 ? -15.719 3.834 3.545 1 94.38 90 ASP A O 1
ATOM 667 N N . ASP A 1 91 ? -17.172 2.209 3.867 1 95 91 ASP A N 1
ATOM 668 C CA . ASP A 1 91 ? -17.859 2.906 4.945 1 95 91 ASP A CA 1
ATOM 669 C C . ASP A 1 91 ? -17.016 2.922 6.219 1 95 91 ASP A C 1
ATOM 671 O O . ASP A 1 91 ? -16.844 3.971 6.84 1 95 91 ASP A O 1
ATOM 675 N N . ASP A 1 92 ? -16.5 1.803 6.594 1 96.81 92 ASP A N 1
ATOM 676 C CA . ASP A 1 92 ? -15.773 1.67 7.855 1 96.81 92 ASP A CA 1
ATOM 677 C C . ASP A 1 92 ? -14.281 1.9 7.656 1 96.81 92 ASP A C 1
ATOM 679 O O . ASP A 1 92 ? -13.594 2.391 8.555 1 96.81 92 ASP A O 1
ATOM 683 N N . GLY A 1 93 ? -13.805 1.453 6.465 1 98.31 93 GLY A N 1
ATOM 684 C CA . GLY A 1 93 ? -12.383 1.593 6.188 1 98.31 93 GLY A CA 1
ATOM 685 C C . GLY A 1 93 ? -11.68 0.262 6.016 1 98.31 93 GLY A C 1
ATOM 686 O O . GLY A 1 93 ? -12.289 -0.797 6.18 1 98.31 93 GLY A O 1
ATOM 687 N N . TYR A 1 94 ? -10.453 0.31 5.621 1 98.88 94 TYR A N 1
ATOM 688 C CA . TYR A 1 94 ? -9.625 -0.845 5.297 1 98.88 94 TYR A CA 1
ATOM 689 C C . TYR A 1 94 ? -8.156 -0.443 5.172 1 98.88 94 TYR A C 1
ATOM 691 O O . TYR A 1 94 ? -7.809 0.725 5.363 1 98.88 94 TYR A O 1
ATOM 699 N N . ARG A 1 95 ? -7.32 -1.376 4.98 1 98.88 95 ARG A N 1
ATOM 700 C CA . ARG A 1 95 ? -5.891 -1.142 4.84 1 98.88 95 ARG A CA 1
ATOM 701 C C . ARG A 1 95 ? -5.355 -1.764 3.551 1 98.88 95 ARG A C 1
ATOM 703 O O . ARG A 1 95 ? -5.734 -2.883 3.193 1 98.88 95 ARG A O 1
ATOM 710 N N . LEU A 1 96 ? -4.57 -1.016 2.779 1 98.94 96 LEU A N 1
ATOM 711 C CA . LEU A 1 96 ? -3.801 -1.562 1.669 1 98.94 96 LEU A CA 1
ATOM 712 C C . LEU A 1 96 ? -2.357 -1.829 2.088 1 98.94 96 LEU A C 1
ATOM 714 O O . LEU A 1 96 ? -1.75 -1.016 2.787 1 98.94 96 LEU A O 1
ATOM 718 N N . VAL A 1 97 ? -1.805 -2.977 1.686 1 98.94 97 VAL A N 1
ATOM 719 C CA . VAL A 1 97 ? -0.45 -3.357 2.072 1 98.94 97 VAL A CA 1
ATOM 720 C C . VAL A 1 97 ? 0.292 -3.926 0.865 1 98.94 97 VAL A C 1
ATOM 722 O O . VAL A 1 97 ? -0.27 -4.711 0.097 1 98.94 97 VAL A O 1
ATOM 725 N N . ILE A 1 98 ? 1.467 -3.533 0.666 1 98.88 98 ILE A N 1
ATOM 726 C CA . ILE A 1 98 ? 2.395 -4.152 -0.274 1 98.88 98 ILE A CA 1
ATOM 727 C C . ILE A 1 98 ? 3.635 -4.645 0.472 1 98.88 98 ILE A C 1
ATOM 729 O O . ILE A 1 98 ? 4.379 -3.844 1.042 1 98.88 98 ILE A O 1
ATOM 733 N N . ASN A 1 99 ? 3.818 -5.922 0.53 1 98.75 99 ASN A N 1
ATOM 734 C CA . ASN A 1 99 ? 5.051 -6.523 1.029 1 98.75 99 ASN A CA 1
ATOM 735 C C . ASN A 1 99 ? 6.129 -6.562 -0.046 1 98.75 99 ASN A C 1
ATOM 737 O O . ASN A 1 99 ? 5.895 -7.051 -1.152 1 98.75 99 ASN A O 1
ATOM 741 N N . ASN A 1 100 ? 7.25 -5.992 0.272 1 98.69 100 ASN A N 1
ATOM 742 C CA . ASN A 1 100 ? 8.312 -5.922 -0.73 1 98.69 100 ASN A CA 1
ATOM 743 C C . ASN A 1 100 ? 9.617 -6.508 -0.207 1 98.69 100 ASN A C 1
ATOM 745 O O . ASN A 1 100 ? 10.227 -5.957 0.715 1 98.69 100 ASN A O 1
ATOM 749 N N . GLY A 1 101 ? 10.07 -7.656 -0.69 1 98 101 GLY A N 1
ATOM 750 C CA . GLY A 1 101 ? 11.328 -8.273 -0.303 1 98 101 GLY A CA 1
ATOM 751 C C . GLY A 1 101 ? 11.242 -9.039 1.005 1 98 101 GLY A C 1
ATOM 752 O O . GLY A 1 101 ? 10.148 -9.203 1.562 1 98 101 GLY A O 1
ATOM 753 N N . LYS A 1 102 ? 12.375 -9.508 1.451 1 97.62 102 LYS A N 1
ATOM 754 C CA . LYS A 1 102 ? 12.484 -10.398 2.604 1 97.62 102 LYS A CA 1
ATOM 755 C C . LYS A 1 102 ? 11.945 -9.727 3.867 1 97.62 102 LYS A C 1
ATOM 757 O O . LYS A 1 102 ? 11.117 -10.297 4.574 1 97.62 102 LYS A O 1
ATOM 762 N N . HIS A 1 103 ? 12.367 -8.555 4.121 1 98.19 103 HIS A N 1
ATOM 763 C CA . HIS A 1 103 ? 11.977 -7.863 5.344 1 98.19 103 HIS A CA 1
ATOM 764 C C . HIS A 1 103 ? 10.531 -7.395 5.277 1 98.19 103 HIS A C 1
ATOM 766 O O . HIS A 1 103 ? 9.891 -7.191 6.312 1 98.19 103 HIS A O 1
ATOM 772 N N . GLY A 1 104 ? 10 -7.227 4.086 1 98.38 104 GLY A N 1
ATOM 773 C CA . GLY A 1 104 ? 8.586 -6.93 3.936 1 98.38 104 GLY A CA 1
ATOM 774 C C . GLY A 1 104 ? 7.699 -8.148 4.098 1 98.38 104 GLY A C 1
ATOM 775 O O . GLY A 1 104 ? 6.473 -8.031 4.176 1 98.38 104 GLY A O 1
ATOM 776 N N . ALA A 1 105 ? 8.32 -9.336 4.078 1 98.38 105 ALA A N 1
ATOM 777 C CA . ALA A 1 105 ? 7.648 -10.625 4.176 1 98.38 105 ALA A CA 1
ATOM 778 C C . ALA A 1 105 ? 6.965 -10.992 2.863 1 98.38 105 ALA A C 1
ATOM 780 O O . ALA A 1 105 ? 5.863 -11.547 2.863 1 98.38 105 ALA A O 1
ATOM 781 N N . GLN A 1 106 ? 7.555 -10.625 1.814 1 98.19 106 GLN A N 1
ATOM 782 C CA . GLN A 1 106 ? 7.043 -11 0.501 1 98.19 106 GLN A CA 1
ATOM 783 C C . GLN A 1 106 ? 7.332 -12.469 0.201 1 98.19 106 GLN A C 1
ATOM 785 O O . GLN A 1 106 ? 8.492 -12.867 0.075 1 98.19 106 GLN A O 1
ATOM 790 N N . SER A 1 107 ? 6.27 -13.227 0.025 1 97 107 SER A N 1
ATOM 791 C CA . SER A 1 107 ? 6.457 -14.656 -0.193 1 97 107 SER A CA 1
ATOM 792 C C . SER A 1 107 ? 6.191 -15.031 -1.646 1 97 107 SER A C 1
ATOM 794 O O . SER A 1 107 ? 6.543 -16.125 -2.082 1 97 107 SER A O 1
ATOM 796 N N . VAL A 1 108 ? 5.492 -14.242 -2.367 1 97.12 108 VAL A N 1
ATOM 797 C CA . VAL A 1 108 ? 5.262 -14.406 -3.799 1 97.12 108 VAL A CA 1
ATOM 798 C C . VAL A 1 108 ? 5.828 -13.203 -4.555 1 97.12 108 VAL A C 1
ATOM 800 O O . VAL A 1 108 ? 5.387 -12.07 -4.348 1 97.12 108 VAL A O 1
ATOM 803 N N . TYR A 1 109 ? 6.816 -13.453 -5.363 1 97.75 109 TYR A N 1
ATOM 804 C CA . TYR A 1 109 ? 7.484 -12.359 -6.062 1 97.75 109 TYR A CA 1
ATOM 805 C C . TYR A 1 109 ? 6.754 -12.008 -7.352 1 97.75 109 TYR A C 1
ATOM 807 O O . TYR A 1 109 ? 7.305 -12.156 -8.445 1 97.75 109 TYR A O 1
ATOM 815 N N . HIS A 1 110 ? 5.605 -11.609 -7.219 1 98.31 110 HIS A N 1
ATOM 816 C CA . HIS A 1 110 ? 4.676 -10.93 -8.109 1 98.31 110 HIS A CA 1
ATOM 817 C C . HIS A 1 110 ? 3.961 -9.789 -7.387 1 98.31 110 HIS A C 1
ATOM 819 O O . HIS A 1 110 ? 3.213 -10.023 -6.434 1 98.31 110 HIS A O 1
ATOM 825 N N . LEU A 1 111 ? 4.246 -8.586 -7.855 1 98.44 111 LEU A N 1
ATOM 826 C CA . LEU A 1 111 ? 3.713 -7.406 -7.188 1 98.44 111 LEU A CA 1
ATOM 827 C C . LEU A 1 111 ? 2.217 -7.555 -6.934 1 98.44 111 LEU A C 1
ATOM 829 O O . LEU A 1 111 ? 1.468 -7.957 -7.828 1 98.44 111 LEU A O 1
ATOM 833 N N . HIS A 1 112 ? 1.777 -7.328 -5.688 1 98.69 112 HIS A N 1
ATOM 834 C CA . HIS A 1 112 ? 0.354 -7.387 -5.371 1 98.69 112 HIS A CA 1
ATOM 835 C C . HIS A 1 112 ? 0.017 -6.488 -4.188 1 98.69 112 HIS A C 1
ATOM 837 O O . HIS A 1 112 ? 0.837 -6.309 -3.283 1 98.69 112 HIS A O 1
ATOM 843 N N . VAL A 1 113 ? -1.174 -5.949 -4.242 1 98.94 113 VAL A N 1
ATOM 844 C CA . VAL A 1 113 ? -1.741 -5.117 -3.186 1 98.94 113 VAL A CA 1
ATOM 845 C C . VAL A 1 113 ? -2.719 -5.941 -2.352 1 98.94 113 VAL A C 1
ATOM 847 O O . VAL A 1 113 ? -3.676 -6.508 -2.885 1 98.94 113 VAL A O 1
ATOM 850 N N . HIS A 1 114 ? -2.447 -6.043 -1.059 1 98.94 114 HIS A N 1
ATOM 851 C CA . HIS A 1 114 ? -3.418 -6.629 -0.141 1 98.94 114 HIS A CA 1
ATOM 852 C C . HIS A 1 114 ? -4.484 -5.613 0.257 1 98.94 114 HIS A C 1
ATOM 854 O O . HIS A 1 114 ? -4.16 -4.516 0.714 1 98.94 114 HIS A O 1
ATOM 860 N N . ILE A 1 115 ? -5.703 -5.926 0.065 1 98.88 115 ILE A N 1
ATOM 861 C CA . ILE A 1 115 ? -6.824 -5.23 0.689 1 98.88 115 ILE A CA 1
ATOM 862 C C . ILE A 1 115 ? -7.266 -5.984 1.942 1 98.88 115 ILE A C 1
ATOM 864 O O . ILE A 1 115 ? -7.723 -7.125 1.859 1 98.88 115 ILE A O 1
ATOM 868 N N . LEU A 1 116 ? -7.109 -5.402 3.08 1 98.88 116 LEU A N 1
ATOM 869 C CA . LEU A 1 116 ? -7.527 -6.02 4.332 1 98.88 116 LEU A CA 1
ATOM 870 C C . LEU A 1 116 ? -8.609 -5.188 5.016 1 98.88 116 LEU A C 1
ATOM 872 O O . LEU A 1 116 ? -8.414 -3.992 5.254 1 98.88 116 LEU A O 1
ATOM 876 N N . GLY A 1 117 ? -9.742 -5.742 5.301 1 98.56 117 GLY A N 1
ATOM 877 C CA . GLY A 1 117 ? -10.836 -5.02 5.922 1 98.56 117 GLY A CA 1
ATOM 878 C C . GLY A 1 117 ? -11.82 -5.926 6.641 1 98.56 117 GLY A C 1
ATOM 879 O O . GLY A 1 117 ? -11.555 -7.117 6.812 1 98.56 117 GLY A O 1
ATOM 880 N N . GLY A 1 118 ? -12.891 -5.324 7.152 1 98.44 118 GLY A N 1
ATOM 881 C CA . GLY A 1 118 ? -13.922 -6.059 7.871 1 98.44 118 GLY A CA 1
ATOM 882 C C . GLY A 1 118 ? -13.648 -6.168 9.359 1 98.44 118 GLY A C 1
ATOM 883 O O . GLY A 1 118 ? -14.383 -6.84 10.086 1 98.44 118 GLY A O 1
ATOM 884 N N . ARG A 1 119 ? -12.617 -5.566 9.836 1 98.25 119 ARG A N 1
ATOM 885 C CA . ARG A 1 119 ? -12.258 -5.445 11.25 1 98.25 119 ARG A CA 1
ATOM 886 C C . ARG A 1 119 ? -11.398 -4.211 11.492 1 98.25 119 ARG A C 1
ATOM 888 O O . ARG A 1 119 ? -10.883 -3.609 10.547 1 98.25 119 ARG A O 1
ATOM 895 N N . GLN A 1 120 ? -11.266 -3.84 12.742 1 98.5 120 GLN A N 1
ATOM 896 C CA . GLN A 1 120 ? -10.344 -2.77 13.109 1 98.5 120 GLN A CA 1
ATOM 897 C C . GLN A 1 120 ? -8.891 -3.219 12.961 1 98.5 120 GLN A C 1
ATOM 899 O O . GLN A 1 120 ? -8.453 -4.156 13.633 1 98.5 120 GLN A O 1
ATOM 904 N N . MET A 1 121 ? -8.211 -2.574 12.055 1 98.44 121 MET A N 1
ATOM 905 C CA . MET A 1 121 ? -6.777 -2.844 11.938 1 98.44 121 MET A CA 1
ATOM 906 C C . MET A 1 121 ? -6.016 -2.264 13.125 1 98.44 121 MET A C 1
ATOM 908 O O . MET A 1 121 ? -6.375 -1.203 13.641 1 98.44 121 MET A O 1
ATOM 912 N N . THR A 1 122 ? -4.973 -2.957 13.453 1 97.81 122 THR A N 1
ATOM 913 C CA . THR A 1 122 ? -4.148 -2.445 14.539 1 97.81 122 THR A CA 1
ATOM 914 C C . THR A 1 122 ? -2.891 -1.773 13.992 1 97.81 122 THR A C 1
ATOM 916 O O . THR A 1 122 ? -2.561 -1.926 12.82 1 97.81 122 THR A O 1
ATOM 919 N N . TRP A 1 123 ? -2.211 -1.05 14.766 1 97.31 123 TRP A N 1
ATOM 920 C CA . TRP A 1 123 ? -1.008 -0.286 14.453 1 97.31 123 TRP A CA 1
ATOM 921 C C . TRP A 1 123 ? 0.048 -0.46 15.539 1 97.31 123 TRP A C 1
ATOM 923 O O . TRP A 1 123 ? -0.26 -0.387 16.734 1 97.31 123 TRP A O 1
ATOM 933 N N . PRO A 1 124 ? 1.275 -0.819 15.289 1 97.31 124 PRO A N 1
ATOM 934 C CA . PRO A 1 124 ? 1.861 -0.777 13.945 1 97.31 124 PRO A CA 1
ATOM 935 C C . PRO A 1 124 ? 1.39 -1.929 13.062 1 97.31 124 PRO A C 1
ATOM 937 O O . PRO A 1 124 ? 0.824 -2.904 13.562 1 97.31 124 PRO A O 1
ATOM 940 N N . PRO A 1 125 ? 1.55 -1.826 11.758 1 97.38 125 PRO A N 1
ATOM 941 C CA . PRO A 1 125 ? 1.052 -2.83 10.812 1 97.38 125 PRO A CA 1
ATOM 942 C C . PRO A 1 125 ? 1.979 -4.039 10.695 1 97.38 125 PRO A C 1
ATOM 944 O O . PRO A 1 125 ? 2.246 -4.508 9.586 1 97.38 125 PRO A O 1
ATOM 947 N N . GLY A 1 126 ? 2.441 -4.605 11.828 1 94.12 126 GLY A N 1
ATOM 948 C CA . GLY A 1 126 ? 3.361 -5.73 11.844 1 94.12 126 GLY A CA 1
ATOM 949 C C . GLY A 1 126 ? 4.801 -5.32 12.094 1 94.12 126 GLY A C 1
ATOM 950 O O . GLY A 1 126 ? 5.133 -4.137 12.031 1 94.12 126 GLY A O 1
ATOM 951 N N . MET B 1 1 ? -1.956 8.984 22.828 1 82.06 1 MET B N 1
ATOM 952 C CA . MET B 1 1 ? -3.064 8.258 22.219 1 82.06 1 MET B CA 1
ATOM 953 C C . MET B 1 1 ? -2.576 7.402 21.047 1 82.06 1 MET B C 1
ATOM 955 O O . MET B 1 1 ? -1.665 7.797 20.312 1 82.06 1 MET B O 1
ATOM 959 N N . SER B 1 2 ? -3.029 6.137 20.922 1 90 2 SER B N 1
ATOM 960 C CA . SER B 1 2 ? -2.615 5.242 19.844 1 90 2 SER B CA 1
ATOM 961 C C . SER B 1 2 ? -3.133 5.719 18.5 1 90 2 SER B C 1
ATOM 963 O O . SER B 1 2 ? -4.078 6.504 18.422 1 90 2 SER B O 1
ATOM 965 N N . GLU B 1 3 ? -2.482 5.398 17.469 1 92.94 3 GLU B N 1
ATOM 966 C CA . GLU B 1 3 ? -2.934 5.727 16.125 1 92.94 3 GLU B CA 1
ATOM 967 C C . GLU B 1 3 ? -4.355 5.227 15.883 1 92.94 3 GLU B C 1
ATOM 969 O O . GLU B 1 3 ? -5.156 5.914 15.242 1 92.94 3 GLU B O 1
ATOM 974 N N . VAL B 1 4 ? -4.691 4.078 16.391 1 95.81 4 VAL B N 1
ATOM 975 C CA . VAL B 1 4 ? -6.023 3.494 16.25 1 95.81 4 VAL B CA 1
ATOM 976 C C . VAL B 1 4 ? -7.047 4.371 16.969 1 95.81 4 VAL B C 1
ATOM 978 O O . VAL B 1 4 ? -8.109 4.668 16.422 1 95.81 4 VAL B O 1
ATOM 981 N N . ALA B 1 5 ? -6.715 4.785 18.156 1 95.88 5 ALA B N 1
ATOM 982 C CA . ALA B 1 5 ? -7.609 5.648 18.922 1 95.88 5 ALA B CA 1
ATOM 983 C C . ALA B 1 5 ? -7.828 6.98 18.219 1 95.88 5 ALA B C 1
ATOM 985 O O . ALA B 1 5 ? -8.953 7.469 18.125 1 95.88 5 ALA B O 1
ATOM 986 N N . LYS B 1 6 ? -6.719 7.551 17.703 1 95 6 LYS B N 1
ATOM 987 C CA . LYS B 1 6 ? -6.816 8.812 16.969 1 95 6 LYS B CA 1
ATOM 988 C C . LYS B 1 6 ? -7.723 8.672 15.75 1 95 6 LYS B C 1
ATOM 990 O O . LYS B 1 6 ? -8.492 9.586 15.43 1 95 6 LYS B O 1
ATOM 995 N N . ALA B 1 7 ? -7.656 7.578 15.07 1 96.25 7 ALA B N 1
ATOM 996 C CA . ALA B 1 7 ? -8.414 7.336 13.852 1 96.25 7 ALA B CA 1
ATOM 997 C C . ALA B 1 7 ? -9.906 7.258 14.133 1 96.25 7 ALA B C 1
ATOM 999 O O . ALA B 1 7 ? -10.727 7.52 13.25 1 96.25 7 ALA B O 1
ATOM 1000 N N . GLN B 1 8 ? -10.273 6.914 15.391 1 95.81 8 GLN B N 1
ATOM 1001 C CA . GLN B 1 8 ? -11.68 6.754 15.727 1 95.81 8 GLN B CA 1
ATOM 1002 C C . GLN B 1 8 ? -12.398 8.102 15.75 1 95.81 8 GLN B C 1
ATOM 1004 O O . GLN B 1 8 ? -13.625 8.156 15.633 1 95.81 8 GLN B O 1
ATOM 1009 N N . THR B 1 9 ? -11.672 9.125 15.859 1 94.69 9 THR B N 1
ATOM 1010 C CA . THR B 1 9 ? -12.32 10.43 15.984 1 94.69 9 THR B CA 1
ATOM 1011 C C . THR B 1 9 ? -11.914 11.344 14.836 1 94.69 9 THR B C 1
ATOM 1013 O O . THR B 1 9 ? -12.477 12.43 14.664 1 94.69 9 THR B O 1
ATOM 1016 N N . ALA B 1 10 ? -10.93 10.898 14.062 1 94.94 10 ALA B N 1
ATOM 1017 C CA . ALA B 1 10 ? -10.516 11.688 12.906 1 94.94 10 ALA B CA 1
ATOM 1018 C C . ALA B 1 10 ? -11.617 11.75 11.852 1 94.94 10 ALA B C 1
ATOM 1020 O O . ALA B 1 10 ? -12.461 10.844 11.773 1 94.94 10 ALA B O 1
ATOM 1021 N N . ALA B 1 11 ? -11.695 12.781 11.07 1 93.06 11 ALA B N 1
ATOM 1022 C CA . ALA B 1 11 ? -12.68 12.938 10 1 93.06 11 ALA B CA 1
ATOM 1023 C C . ALA B 1 11 ? -12.102 13.742 8.836 1 93.06 11 ALA B C 1
ATOM 1025 O O . ALA B 1 11 ? -11.219 14.578 9.031 1 93.06 11 ALA B O 1
ATOM 1026 N N . PRO B 1 12 ? -12.617 13.375 7.629 1 92.5 12 PRO B N 1
ATOM 1027 C CA . PRO B 1 12 ? -12.164 14.188 6.5 1 92.5 12 PRO B CA 1
ATOM 1028 C C . PRO B 1 12 ? -12.617 15.648 6.605 1 92.5 12 PRO B C 1
ATOM 1030 O O . PRO B 1 12 ? -13.562 15.953 7.336 1 92.5 12 PRO B O 1
ATOM 1033 N N . GLY B 1 13 ? -11.867 16.484 5.914 1 86.81 13 GLY B N 1
ATOM 1034 C CA . GLY B 1 13 ? -12.266 17.875 5.871 1 86.81 13 GLY B CA 1
ATOM 1035 C C . GLY B 1 13 ? -11.234 18.812 6.488 1 86.81 13 GLY B C 1
ATOM 1036 O O . GLY B 1 13 ? -10.555 18.438 7.441 1 86.81 13 GLY B O 1
ATOM 1037 N N . GLY B 1 14 ? -11.109 19.875 5.875 1 84.88 14 GLY B N 1
ATOM 1038 C CA . GLY B 1 14 ? -10.273 20.938 6.395 1 84.88 14 GLY B CA 1
ATOM 1039 C C . GLY B 1 14 ? -8.805 20.734 6.102 1 84.88 14 GLY B C 1
ATOM 1040 O O . GLY B 1 14 ? -8.43 19.844 5.34 1 84.88 14 GLY B O 1
ATOM 1041 N N . ASP B 1 15 ? -8.008 21.562 6.633 1 91.12 15 ASP B N 1
ATOM 1042 C CA . ASP B 1 15 ? -6.555 21.516 6.527 1 91.12 15 ASP B CA 1
ATOM 1043 C C . ASP B 1 15 ? -5.965 20.484 7.477 1 91.12 15 ASP B C 1
ATOM 1045 O O . ASP B 1 15 ? -6.547 20.188 8.523 1 91.12 15 ASP B O 1
ATOM 1049 N N . THR B 1 16 ? -4.996 19.766 7.082 1 94.5 16 THR B N 1
ATOM 1050 C CA . THR B 1 16 ? -4.305 18.797 7.922 1 94.5 16 THR B CA 1
ATOM 1051 C C . THR B 1 16 ? -2.867 19.25 8.188 1 94.5 16 THR B C 1
ATOM 1053 O O . THR B 1 16 ? -2.385 20.203 7.582 1 94.5 16 THR B O 1
ATOM 1056 N N . ILE B 1 17 ? -2.258 18.594 9.109 1 94.75 17 ILE B N 1
ATOM 1057 C CA . ILE B 1 17 ? -0.858 18.875 9.406 1 94.75 17 ILE B CA 1
ATOM 1058 C C . ILE B 1 17 ? -0.007 18.656 8.156 1 94.75 17 ILE B C 1
ATOM 1060 O O . ILE B 1 17 ? 1.006 19.328 7.965 1 94.75 17 ILE B O 1
ATOM 1064 N N . PHE B 1 18 ? -0.434 17.766 7.238 1 97.31 18 PHE B N 1
ATOM 1065 C CA . PHE B 1 18 ? 0.296 17.5 6.004 1 97.31 18 PHE B CA 1
ATOM 1066 C C . PHE B 1 18 ? 0.225 18.703 5.07 1 97.31 18 PHE B C 1
ATOM 1068 O O . PHE B 1 18 ? 1.198 19.031 4.383 1 97.31 18 PHE B O 1
ATOM 1075 N N . GLY B 1 19 ? -0.973 19.297 5.082 1 96.81 19 GLY B N 1
ATOM 1076 C CA . GLY B 1 19 ? -1.066 20.531 4.328 1 96.81 19 GLY B CA 1
ATOM 1077 C C . GLY B 1 19 ? -0.08 21.594 4.793 1 96.81 19 GLY B C 1
ATOM 1078 O O . GLY B 1 19 ? 0.532 22.281 3.973 1 96.81 19 GLY B O 1
ATOM 1079 N N . LYS B 1 20 ? 0.078 21.656 6.074 1 97.56 20 LYS B N 1
ATOM 1080 C CA . LYS B 1 20 ? 1.014 22.625 6.648 1 97.56 20 LYS B CA 1
ATOM 1081 C C . LYS B 1 20 ? 2.453 22.281 6.273 1 97.56 20 LYS B C 1
ATOM 1083 O O . LYS B 1 20 ? 3.27 23.172 6.051 1 97.56 20 LYS B O 1
ATOM 1088 N N . ILE B 1 21 ? 2.758 21.031 6.219 1 97.62 21 ILE B N 1
ATOM 1089 C CA . ILE B 1 21 ? 4.094 20.594 5.824 1 97.62 21 ILE B CA 1
ATOM 1090 C C . ILE B 1 21 ? 4.34 20.938 4.359 1 97.62 21 ILE B C 1
ATOM 1092 O O . ILE B 1 21 ? 5.406 21.453 4.004 1 97.62 21 ILE B O 1
ATOM 1096 N N . ILE B 1 22 ? 3.344 20.719 3.496 1 97.69 22 ILE B N 1
ATOM 1097 C CA . ILE B 1 22 ? 3.447 21 2.07 1 97.69 22 ILE B CA 1
ATOM 1098 C C . ILE B 1 22 ? 3.721 22.5 1.861 1 97.69 22 ILE B C 1
ATOM 1100 O O . ILE B 1 22 ? 4.555 22.875 1.033 1 97.69 22 ILE B O 1
ATOM 1104 N N . ARG B 1 23 ? 3.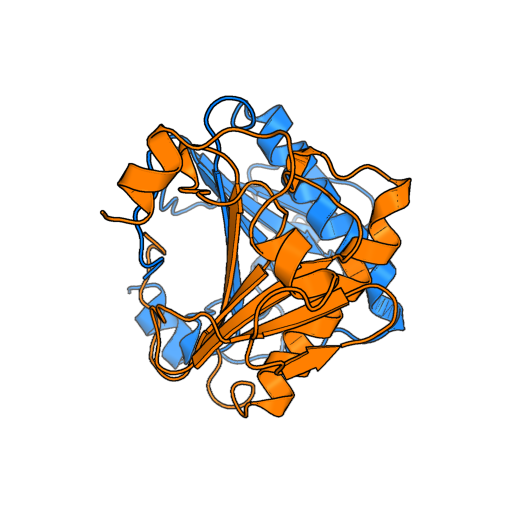072 23.266 2.629 1 97.56 23 ARG B N 1
ATOM 1105 C CA . ARG B 1 23 ? 3.184 24.703 2.506 1 97.56 23 ARG B CA 1
ATOM 1106 C C . ARG B 1 23 ? 4.379 25.234 3.295 1 97.56 23 ARG B C 1
ATOM 1108 O O . ARG B 1 23 ? 4.559 26.453 3.42 1 97.56 23 ARG B O 1
ATOM 1115 N N . LYS B 1 24 ? 5.129 24.438 3.92 1 97.31 24 LYS B N 1
ATOM 1116 C CA . LYS B 1 24 ? 6.359 24.734 4.637 1 97.31 24 LYS B CA 1
ATOM 1117 C C . LYS B 1 24 ? 6.09 25.641 5.84 1 97.31 24 LYS B C 1
ATOM 1119 O O . LYS B 1 24 ? 6.91 26.484 6.188 1 97.31 24 LYS B O 1
ATOM 1124 N N . GLU B 1 25 ? 4.906 25.438 6.41 1 97.56 25 GLU B N 1
ATOM 1125 C CA . GLU B 1 25 ? 4.543 26.203 7.605 1 97.56 25 GLU B CA 1
ATOM 1126 C C . GLU B 1 25 ? 5.09 25.531 8.867 1 97.56 25 GLU B C 1
ATOM 1128 O O . GLU B 1 25 ? 5.219 26.188 9.906 1 97.56 25 GLU B O 1
ATOM 1133 N N . ILE B 1 26 ? 5.301 24.266 8.867 1 96 26 ILE B N 1
ATOM 1134 C CA . ILE B 1 26 ? 5.945 23.547 9.961 1 96 26 ILE B CA 1
ATOM 1135 C C . ILE B 1 26 ? 7.105 22.719 9.414 1 96 26 ILE B C 1
ATOM 1137 O O . ILE B 1 26 ? 7.086 22.297 8.25 1 96 26 ILE B O 1
ATOM 1141 N N . PRO B 1 27 ? 8.086 22.516 10.289 1 95.88 27 PRO B N 1
ATOM 1142 C CA . PRO B 1 27 ? 9.266 21.781 9.82 1 95.88 27 PRO B CA 1
ATOM 1143 C C . PRO B 1 27 ? 8.992 20.281 9.648 1 95.88 27 PRO B C 1
ATOM 1145 O O . PRO B 1 27 ? 8.164 19.719 10.367 1 95.88 27 PRO B O 1
ATOM 1148 N N . ALA B 1 28 ? 9.617 19.656 8.742 1 97.06 28 ALA B N 1
ATOM 1149 C CA . ALA B 1 28 ? 9.641 18.219 8.508 1 97.06 28 ALA B CA 1
ATOM 1150 C C . ALA B 1 28 ? 10.977 17.781 7.902 1 97.06 28 ALA B C 1
ATOM 1152 O O . ALA B 1 28 ? 11.633 18.562 7.203 1 97.06 28 ALA B O 1
ATOM 1153 N N . LYS B 1 29 ? 11.406 16.641 8.242 1 98.19 29 LYS B N 1
ATOM 1154 C CA . LYS B 1 29 ? 12.609 16.078 7.617 1 98.19 29 LYS B CA 1
ATOM 1155 C C . LYS B 1 29 ? 12.281 15.477 6.254 1 98.19 29 LYS B C 1
ATOM 1157 O O . LYS B 1 29 ? 11.875 14.32 6.164 1 98.19 29 LYS B O 1
ATOM 1162 N N . ILE B 1 30 ? 12.602 16.25 5.238 1 98.44 30 ILE B N 1
ATOM 1163 C CA . ILE B 1 30 ? 12.195 15.898 3.883 1 98.44 30 ILE B CA 1
ATOM 1164 C C . ILE B 1 30 ? 13.141 14.844 3.316 1 98.44 30 ILE B C 1
ATOM 1166 O O . ILE B 1 30 ? 14.359 14.961 3.443 1 98.44 30 ILE B O 1
ATOM 1170 N N . ALA B 1 31 ? 12.562 13.852 2.766 1 98.62 31 ALA B N 1
ATOM 1171 C CA . ALA B 1 31 ? 13.336 12.797 2.119 1 98.62 31 ALA B CA 1
ATOM 1172 C C . ALA B 1 31 ? 13.328 12.953 0.602 1 98.62 31 ALA B C 1
ATOM 1174 O O . ALA B 1 31 ? 14.234 12.484 -0.086 1 98.62 31 ALA B O 1
ATOM 1175 N N . TYR B 1 32 ? 12.312 13.508 0.033 1 98.81 32 TYR B N 1
ATOM 1176 C CA . TYR B 1 32 ? 12.148 13.711 -1.402 1 98.81 32 TYR B CA 1
ATOM 1177 C C . TYR B 1 32 ? 11.031 14.711 -1.689 1 98.81 32 TYR B C 1
ATOM 1179 O O . TYR B 1 32 ? 10.031 14.758 -0.968 1 98.81 32 TYR B O 1
ATOM 1187 N N . GLU B 1 33 ? 11.195 15.453 -2.686 1 98.69 33 GLU B N 1
ATOM 1188 C CA . GLU B 1 33 ? 10.125 16.359 -3.105 1 98.69 33 GLU B CA 1
ATOM 1189 C C . GLU B 1 33 ? 10.195 16.625 -4.605 1 98.69 33 GLU B C 1
ATOM 1191 O O . GLU B 1 33 ? 11.281 16.812 -5.16 1 98.69 33 GLU B O 1
ATOM 1196 N N . ASP B 1 34 ? 9.125 16.594 -5.254 1 98.44 34 ASP B N 1
ATOM 1197 C CA . ASP B 1 34 ? 8.992 17.125 -6.602 1 98.44 34 ASP B CA 1
ATOM 1198 C C . ASP B 1 34 ? 7.715 17.953 -6.742 1 98.44 34 ASP B C 1
ATOM 1200 O O . ASP B 1 34 ? 7.156 18.422 -5.746 1 98.44 34 ASP B O 1
ATOM 1204 N N . ASP B 1 35 ? 7.195 18.188 -7.926 1 98.19 35 ASP B N 1
ATOM 1205 C CA . ASP B 1 35 ? 6.098 19.125 -8.141 1 98.19 35 ASP B CA 1
ATOM 1206 C C . ASP B 1 35 ? 4.781 18.547 -7.613 1 98.19 35 ASP B C 1
ATOM 1208 O O . ASP B 1 35 ? 3.859 19.297 -7.293 1 98.19 35 ASP B O 1
ATOM 1212 N N . THR B 1 36 ? 4.715 17.25 -7.434 1 98.62 36 THR B N 1
ATOM 1213 C CA . THR B 1 36 ? 3.383 16.688 -7.203 1 98.62 36 THR B CA 1
ATOM 1214 C C . THR B 1 36 ? 3.363 15.844 -5.934 1 98.62 36 THR B C 1
ATOM 1216 O O . THR B 1 36 ? 2.293 15.523 -5.41 1 98.62 36 THR B O 1
ATOM 1219 N N . VAL B 1 37 ? 4.602 15.438 -5.438 1 98.75 37 VAL B N 1
ATOM 1220 C CA . VAL B 1 37 ? 4.637 14.547 -4.281 1 98.75 37 VAL B CA 1
ATOM 1221 C C . VAL B 1 37 ? 5.707 15.016 -3.299 1 98.75 37 VAL B C 1
ATOM 1223 O O . VAL B 1 37 ? 6.672 15.68 -3.691 1 98.75 37 VAL B O 1
ATOM 1226 N N . LEU B 1 38 ? 5.457 14.773 -2.07 1 98.88 38 LEU B N 1
ATOM 1227 C CA . LEU B 1 38 ? 6.363 15.086 -0.969 1 98.88 38 LEU B CA 1
ATOM 1228 C C . LEU B 1 38 ? 6.582 13.859 -0.083 1 98.88 38 LEU B C 1
ATOM 1230 O O . LEU B 1 38 ? 5.633 13.141 0.236 1 98.88 38 LEU B O 1
ATOM 1234 N N . ALA B 1 39 ? 7.801 13.539 0.277 1 98.94 39 ALA B N 1
ATOM 1235 C CA . ALA B 1 39 ? 8.141 12.469 1.216 1 98.94 39 ALA B CA 1
ATOM 1236 C C . ALA B 1 39 ? 8.898 13.023 2.424 1 98.94 39 ALA B C 1
ATOM 1238 O O . ALA B 1 39 ? 9.805 13.844 2.273 1 98.94 39 ALA B O 1
ATOM 1239 N N . PHE B 1 40 ? 8.508 12.586 3.584 1 98.88 40 PHE B N 1
ATOM 1240 C CA . PHE B 1 40 ? 9.164 13.07 4.793 1 98.88 40 PHE B CA 1
ATOM 1241 C C . PHE B 1 40 ? 9.125 12.008 5.887 1 98.88 40 PHE B C 1
ATOM 1243 O O . PHE B 1 40 ? 8.266 11.133 5.879 1 98.88 40 PHE B O 1
ATOM 1250 N N . HIS B 1 41 ? 10.055 12.086 6.766 1 98.75 41 HIS B N 1
ATOM 1251 C CA . HIS B 1 41 ? 10.148 11.109 7.844 1 98.75 41 HIS B CA 1
ATOM 1252 C C . HIS B 1 41 ? 9.055 11.32 8.883 1 98.75 41 HIS B C 1
ATOM 1254 O O . HIS B 1 41 ? 8.773 12.453 9.273 1 98.75 41 HIS B O 1
ATOM 1260 N N . ASP B 1 42 ? 8.445 10.266 9.266 1 98 42 ASP B N 1
ATOM 1261 C CA . ASP B 1 42 ? 7.438 10.352 10.32 1 98 42 ASP B CA 1
ATOM 1262 C C . ASP B 1 42 ? 8.07 10.727 11.656 1 98 42 ASP B C 1
ATOM 1264 O O . ASP B 1 42 ? 9.141 10.227 12 1 98 42 ASP B O 1
ATOM 1268 N N . VAL B 1 43 ? 7.445 11.516 12.406 1 95.12 43 VAL B N 1
ATOM 1269 C CA . VAL B 1 43 ? 7.988 12.016 13.664 1 95.12 43 VAL B CA 1
ATOM 1270 C C . VAL B 1 43 ? 7.801 10.969 14.758 1 95.12 43 VAL B C 1
ATOM 1272 O O . VAL B 1 43 ? 8.414 11.055 15.82 1 95.12 43 VAL B O 1
ATOM 1275 N N . ALA B 1 44 ? 6.914 10.031 14.609 1 95.19 44 ALA B N 1
ATOM 1276 C CA . ALA B 1 44 ? 6.672 8.922 15.523 1 95.19 44 ALA B CA 1
ATOM 1277 C C . ALA B 1 44 ? 6.871 7.578 14.82 1 95.19 44 ALA B C 1
ATOM 1279 O O . ALA B 1 44 ? 5.918 6.812 14.656 1 95.19 44 ALA B O 1
ATOM 1280 N N . PRO B 1 45 ? 8.078 7.285 14.516 1 97.75 45 PRO B N 1
ATOM 1281 C CA . PRO B 1 45 ? 8.352 6.121 13.664 1 97.75 45 PRO B CA 1
ATOM 1282 C C . PRO B 1 45 ? 7.934 4.805 14.312 1 97.75 45 PRO B C 1
ATOM 1284 O O . PRO B 1 45 ? 8.117 4.621 15.523 1 97.75 45 PRO B O 1
ATOM 1287 N N . GLN B 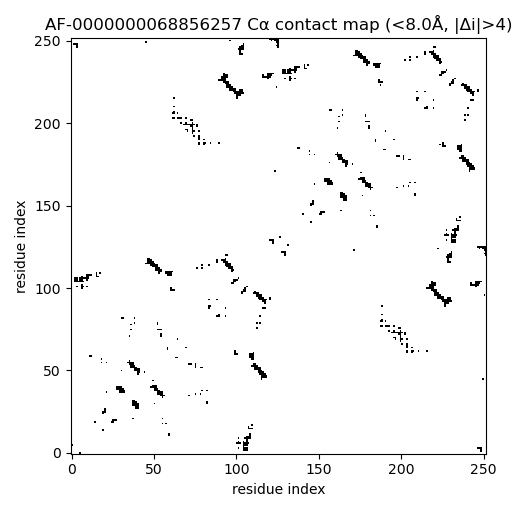1 46 ? 7.332 3.932 13.516 1 97.94 46 GLN B N 1
ATOM 1288 C CA . GLN B 1 46 ? 6.895 2.604 13.938 1 97.94 46 GLN B CA 1
ATOM 1289 C C . GLN B 1 46 ? 7.871 1.53 13.461 1 97.94 46 GLN B C 1
ATOM 1291 O O . GLN B 1 46 ? 7.605 0.335 13.609 1 97.94 46 GLN B O 1
ATOM 1296 N N . ALA B 1 47 ? 8.961 1.824 12.82 1 98.25 47 ALA B N 1
ATOM 1297 C CA . ALA B 1 47 ? 10.094 1.031 12.344 1 98.25 47 ALA B CA 1
ATOM 1298 C C . ALA B 1 47 ? 11.359 1.876 12.273 1 98.25 47 ALA B C 1
ATOM 1300 O O . ALA B 1 47 ? 11.297 3.107 12.336 1 98.25 47 ALA B O 1
ATOM 1301 N N . PRO B 1 48 ? 12.547 1.252 12.172 1 98.56 48 PRO B N 1
ATOM 1302 C CA . PRO B 1 48 ? 13.781 2.037 12.086 1 98.56 48 PRO B CA 1
ATOM 1303 C C . PRO B 1 48 ? 13.742 3.076 10.969 1 98.56 48 PRO B C 1
ATOM 1305 O O . PRO B 1 48 ? 14.289 4.176 11.125 1 98.56 48 PRO B O 1
ATOM 1308 N N . VAL B 1 49 ? 13.172 2.711 9.867 1 98.56 49 VAL B N 1
ATOM 1309 C CA . VAL B 1 49 ? 12.867 3.652 8.797 1 98.56 49 VAL B CA 1
ATOM 1310 C C . VAL B 1 49 ? 11.359 3.762 8.617 1 98.56 49 VAL B C 1
ATOM 1312 O O . VAL B 1 49 ? 10.672 2.754 8.422 1 98.56 49 VAL B O 1
ATOM 1315 N N . HIS B 1 50 ? 10.852 4.891 8.789 1 98.88 50 HIS B N 1
ATOM 1316 C CA . HIS B 1 50 ? 9.438 5.18 8.586 1 98.88 50 HIS B CA 1
ATOM 1317 C C . HIS B 1 50 ? 9.242 6.527 7.902 1 98.88 50 HIS B C 1
ATOM 1319 O O . HIS B 1 50 ? 9.43 7.578 8.523 1 98.88 50 HIS B O 1
ATOM 1325 N N . VAL B 1 51 ? 8.891 6.512 6.668 1 98.88 51 VAL B N 1
ATOM 1326 C CA . VAL B 1 51 ? 8.742 7.684 5.816 1 98.88 51 VAL B CA 1
ATOM 1327 C C . VAL B 1 51 ? 7.332 7.719 5.23 1 98.88 51 VAL B C 1
ATOM 1329 O O . VAL B 1 51 ? 6.762 6.676 4.906 1 98.88 51 VAL B O 1
ATOM 1332 N N . LEU B 1 52 ? 6.777 8.883 5.117 1 98.94 52 LEU B N 1
ATOM 1333 C CA . LEU B 1 52 ? 5.48 9.109 4.484 1 98.94 52 LEU B CA 1
ATOM 1334 C C . LEU B 1 52 ? 5.648 9.734 3.104 1 98.94 52 LEU B C 1
ATOM 1336 O O . LEU B 1 52 ? 6.438 10.664 2.932 1 98.94 52 LEU B O 1
ATOM 1340 N N . VAL B 1 53 ? 5.035 9.211 2.141 1 98.94 53 VAL B N 1
ATOM 1341 C CA . VAL B 1 53 ? 4.949 9.82 0.818 1 98.94 53 VAL B CA 1
ATOM 1342 C C . VAL B 1 53 ? 3.52 10.289 0.557 1 98.94 53 VAL B C 1
ATOM 1344 O O . VAL B 1 53 ? 2.57 9.516 0.684 1 98.94 53 VAL B O 1
ATOM 1347 N N . ILE B 1 54 ? 3.338 11.578 0.21 1 98.88 54 ILE B N 1
ATOM 1348 C CA . ILE B 1 54 ? 2.004 12.156 0.097 1 98.88 54 ILE B CA 1
ATOM 1349 C C . ILE B 1 54 ? 1.885 12.93 -1.214 1 98.88 54 ILE B C 1
ATOM 1351 O O . ILE B 1 54 ? 2.865 13.508 -1.695 1 98.88 54 ILE B O 1
ATOM 1355 N N . PRO B 1 55 ? 0.736 12.844 -1.878 1 98.75 55 PRO B N 1
ATOM 1356 C CA . PRO B 1 55 ? 0.491 13.805 -2.955 1 98.75 55 PRO B CA 1
ATOM 1357 C C . PRO B 1 55 ? 0.303 15.227 -2.443 1 98.75 55 PRO B C 1
ATOM 1359 O O . PRO B 1 55 ? -0.294 15.438 -1.383 1 98.75 55 PRO B O 1
ATOM 1362 N N . LYS B 1 56 ? 0.846 16.141 -3.148 1 98.38 56 LYS B N 1
ATOM 1363 C CA . LYS B 1 56 ? 0.597 17.531 -2.771 1 98.38 56 LYS B CA 1
ATOM 1364 C C . LYS B 1 56 ? -0.861 17.906 -3.01 1 98.38 56 LYS B C 1
ATOM 1366 O O . LYS B 1 56 ? -1.408 18.766 -2.305 1 98.38 56 LYS B O 1
ATOM 1371 N N . LYS B 1 57 ? -1.493 17.312 -4.055 1 97.56 57 LYS B N 1
ATOM 1372 C CA . LYS B 1 57 ? -2.938 17.438 -4.227 1 97.56 57 LYS B CA 1
ATOM 1373 C C . LYS B 1 57 ? -3.686 16.906 -3.012 1 97.56 57 LYS B C 1
ATOM 1375 O O . LYS B 1 57 ? -3.41 15.797 -2.547 1 97.56 57 LYS B O 1
ATOM 1380 N N . PRO B 1 58 ? -4.598 17.688 -2.471 1 96.81 58 PRO B N 1
ATOM 1381 C CA . PRO B 1 58 ? -5.336 17.219 -1.298 1 96.81 58 PRO B CA 1
ATOM 1382 C C . PRO B 1 58 ? -6.355 16.125 -1.641 1 96.81 58 PRO B C 1
ATOM 1384 O O . PRO B 1 58 ? -7.426 16.438 -2.178 1 96.81 58 PRO B O 1
ATOM 1387 N N . ILE B 1 59 ? -6.016 14.961 -1.441 1 97.25 59 ILE B N 1
ATOM 1388 C CA . ILE B 1 59 ? -6.902 13.805 -1.522 1 97.25 59 ILE B CA 1
ATOM 1389 C C . ILE B 1 59 ? -7.055 13.172 -0.14 1 97.25 59 ILE B C 1
ATOM 1391 O O . ILE B 1 59 ? -6.066 12.766 0.476 1 97.25 59 ILE B O 1
ATOM 1395 N N . ALA B 1 60 ? -8.203 13.086 0.343 1 97.81 60 ALA B N 1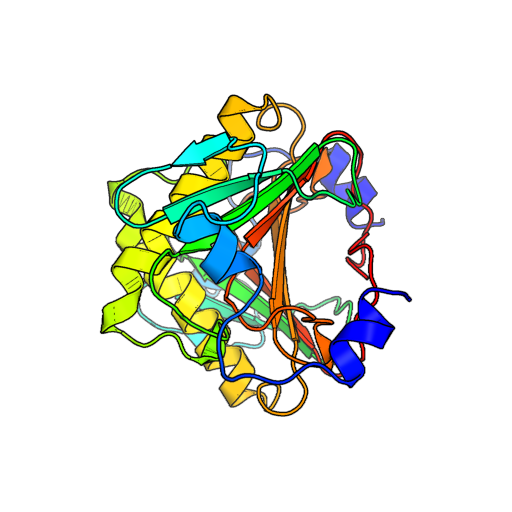
ATOM 1396 C CA . ALA B 1 60 ? -8.406 12.656 1.726 1 97.81 60 ALA B CA 1
ATOM 1397 C C . ALA B 1 60 ? -8.117 11.172 1.889 1 97.81 60 ALA B C 1
ATOM 1399 O O . ALA B 1 60 ? -7.418 10.766 2.824 1 97.81 60 ALA B O 1
ATOM 1400 N N . MET B 1 61 ? -8.672 10.359 0.97 1 98.31 61 MET B N 1
ATOM 1401 C CA . MET B 1 61 ? -8.617 8.906 1.075 1 98.31 61 MET B CA 1
ATOM 1402 C C . MET B 1 61 ? -8.344 8.273 -0.285 1 98.31 61 MET B C 1
ATOM 1404 O O . MET B 1 61 ? -8.672 8.852 -1.322 1 98.31 61 MET B O 1
ATOM 1408 N N . ILE B 1 62 ? -7.754 7.051 -0.252 1 98.56 62 ILE B N 1
ATOM 1409 C CA . ILE B 1 62 ? -7.484 6.352 -1.504 1 98.56 62 ILE B CA 1
ATOM 1410 C C . ILE B 1 62 ? -8.797 6.074 -2.232 1 98.56 62 ILE B C 1
ATOM 1412 O O . ILE B 1 62 ? -8.836 6.059 -3.465 1 98.56 62 ILE B O 1
ATOM 1416 N N . GLN B 1 63 ? -9.906 5.961 -1.525 1 97.56 63 GLN B N 1
ATOM 1417 C CA . GLN B 1 63 ? -11.195 5.68 -2.15 1 97.56 63 GLN B CA 1
ATOM 1418 C C . GLN B 1 63 ? -11.742 6.906 -2.875 1 97.56 63 GLN B C 1
ATOM 1420 O O . GLN B 1 63 ? -12.68 6.801 -3.66 1 97.56 63 GLN B O 1
ATOM 1425 N N . ASP B 1 64 ? -11.148 8.055 -2.672 1 97.25 64 ASP B N 1
ATOM 1426 C CA . ASP B 1 64 ? -11.57 9.289 -3.332 1 97.25 64 ASP B CA 1
ATOM 1427 C C . ASP B 1 64 ? -10.812 9.492 -4.645 1 97.25 64 ASP B C 1
ATOM 1429 O O . ASP B 1 64 ? -11.078 10.453 -5.375 1 97.25 64 ASP B O 1
ATOM 1433 N N . VAL B 1 65 ? -9.859 8.609 -4.992 1 97.06 65 VAL B N 1
ATOM 1434 C CA . VAL B 1 65 ? -9.086 8.68 -6.227 1 97.06 65 VAL B CA 1
ATOM 1435 C C . VAL B 1 65 ? -9.984 8.383 -7.422 1 97.06 65 VAL B C 1
ATOM 1437 O O . VAL B 1 65 ? -10.734 7.398 -7.414 1 97.06 65 VAL B O 1
ATOM 1440 N N . CYS B 1 66 ? -9.984 9.227 -8.383 1 94.38 66 CYS B N 1
ATOM 1441 C CA . CYS B 1 66 ? -10.719 9.016 -9.625 1 94.38 66 CYS B CA 1
ATOM 1442 C C . CYS B 1 66 ? -9.773 8.75 -10.789 1 94.38 66 CYS B C 1
ATOM 1444 O O . CYS B 1 66 ? -8.555 8.758 -10.609 1 94.38 66 CYS B O 1
ATOM 1446 N N . GLU B 1 67 ? -10.297 8.508 -11.922 1 94.12 67 GLU B N 1
ATOM 1447 C CA . GLU B 1 67 ? -9.5 8.148 -13.094 1 94.12 67 GLU B CA 1
ATOM 1448 C C . GLU B 1 67 ? -8.492 9.242 -13.422 1 94.12 67 GLU B C 1
ATOM 1450 O O . GLU B 1 67 ? -7.359 8.953 -13.828 1 94.12 67 GLU B O 1
ATOM 1455 N N . ASP B 1 68 ? -8.867 10.453 -13.234 1 96.94 68 ASP B N 1
ATOM 1456 C CA . ASP B 1 68 ? -8.008 11.578 -13.555 1 96.94 68 ASP B CA 1
ATOM 1457 C C . ASP B 1 68 ? -6.816 11.648 -12.594 1 96.94 68 ASP B C 1
ATOM 1459 O O . ASP B 1 68 ? -5.832 12.336 -12.867 1 96.94 68 ASP B O 1
ATOM 1463 N N . ASP B 1 69 ? -6.895 10.93 -11.477 1 97.94 69 ASP B N 1
ATOM 1464 C CA . ASP B 1 69 ? -5.84 10.953 -10.461 1 97.94 69 ASP B CA 1
ATOM 1465 C C . ASP B 1 69 ? -4.848 9.812 -10.68 1 97.94 69 ASP B C 1
ATOM 1467 O O . ASP B 1 69 ? -3.789 9.773 -10.055 1 97.94 69 ASP B O 1
ATOM 1471 N N . GLU B 1 70 ? -5.145 8.914 -11.555 1 97.88 70 GLU B N 1
ATOM 1472 C CA . GLU B 1 70 ? -4.352 7.695 -11.688 1 97.88 70 GLU B CA 1
ATOM 1473 C C . GLU B 1 70 ? -2.895 8.016 -12.008 1 97.88 70 GLU B C 1
ATOM 1475 O O . GLU B 1 70 ? -1.981 7.406 -11.453 1 97.88 70 GLU B O 1
ATOM 1480 N N . PRO B 1 71 ? -2.637 9 -12.922 1 97.94 71 PRO B N 1
ATOM 1481 C CA . PRO B 1 71 ? -1.232 9.336 -13.172 1 97.94 71 PRO B CA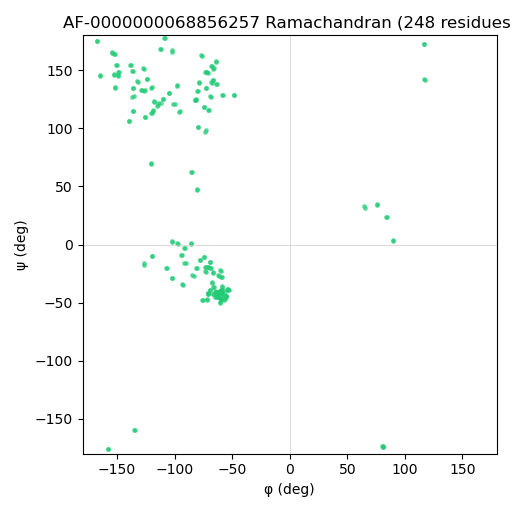 1
ATOM 1482 C C . PRO B 1 71 ? -0.507 9.797 -11.906 1 97.94 71 PRO B C 1
ATOM 1484 O O . PRO B 1 71 ? 0.638 9.406 -11.672 1 97.94 71 PRO B O 1
ATOM 1487 N N . LEU B 1 72 ? -1.159 10.594 -11.102 1 98.56 72 LEU B N 1
ATOM 1488 C CA . LEU B 1 72 ? -0.585 11.078 -9.852 1 98.56 72 LEU B CA 1
ATOM 1489 C C . LEU B 1 72 ? -0.32 9.93 -8.891 1 98.56 72 LEU B C 1
ATOM 1491 O O . LEU B 1 72 ? 0.737 9.875 -8.258 1 98.56 72 LEU B O 1
ATOM 1495 N N . ILE B 1 73 ? -1.238 8.992 -8.836 1 98.75 73 ILE B N 1
ATOM 1496 C CA . ILE B 1 73 ? -1.13 7.871 -7.91 1 98.75 73 ILE B CA 1
ATOM 1497 C C . ILE B 1 73 ? -0.015 6.934 -8.367 1 98.75 73 ILE B C 1
ATOM 1499 O O . ILE B 1 73 ? 0.736 6.402 -7.543 1 98.75 73 ILE B O 1
ATOM 1503 N N . GLY B 1 74 ? 0.03 6.68 -9.695 1 98.69 74 GLY B N 1
ATOM 1504 C CA . GLY B 1 74 ? 1.155 5.914 -10.203 1 98.69 74 GLY B CA 1
ATOM 1505 C C . GLY B 1 74 ? 2.5 6.516 -9.844 1 98.69 74 GLY B C 1
ATOM 1506 O O . GLY B 1 74 ? 3.41 5.801 -9.414 1 98.69 74 GLY B O 1
ATOM 1507 N N . HIS B 1 75 ? 2.609 7.809 -10 1 98.56 75 HIS B N 1
ATOM 1508 C CA . HIS B 1 75 ? 3.828 8.531 -9.656 1 98.56 75 HIS B CA 1
ATOM 1509 C C . HIS B 1 75 ? 4.105 8.461 -8.156 1 98.56 75 HIS B C 1
ATOM 1511 O O . HIS B 1 75 ? 5.258 8.289 -7.746 1 98.56 75 HIS B O 1
ATOM 1517 N N . LEU B 1 76 ? 3.094 8.57 -7.363 1 98.75 76 LEU B N 1
ATOM 1518 C CA . LEU B 1 76 ? 3.191 8.484 -5.91 1 98.75 76 LEU B CA 1
ATOM 1519 C C . LEU B 1 76 ? 3.824 7.164 -5.488 1 98.75 76 LEU B C 1
ATOM 1521 O O . LEU B 1 76 ? 4.766 7.148 -4.691 1 98.75 76 LEU B O 1
ATOM 1525 N N . MET B 1 77 ? 3.363 6.051 -6.051 1 98.75 77 MET B N 1
ATOM 1526 C CA . MET B 1 77 ? 3.85 4.719 -5.695 1 98.75 77 MET B CA 1
ATOM 1527 C C . MET B 1 77 ? 5.27 4.504 -6.207 1 98.75 77 MET B C 1
ATOM 1529 O O . MET B 1 77 ? 6.102 3.916 -5.512 1 98.75 77 MET B O 1
ATOM 1533 N N . ALA B 1 78 ? 5.496 4.965 -7.418 1 98.44 78 ALA B N 1
ATOM 1534 C CA . ALA B 1 78 ? 6.852 4.883 -7.953 1 98.44 78 ALA B CA 1
ATOM 1535 C C . ALA B 1 78 ? 7.832 5.676 -7.09 1 98.44 78 ALA B C 1
ATOM 1537 O O . ALA B 1 78 ? 8.961 5.238 -6.855 1 98.44 78 ALA B O 1
ATOM 1538 N N . THR B 1 79 ? 7.414 6.844 -6.66 1 98.5 79 THR B N 1
ATOM 1539 C CA . THR B 1 79 ? 8.234 7.676 -5.789 1 98.5 79 THR B CA 1
ATOM 1540 C C . THR B 1 79 ? 8.508 6.969 -4.465 1 98.5 79 THR B C 1
ATOM 1542 O O . THR B 1 79 ? 9.625 7.027 -3.939 1 98.5 79 THR B O 1
ATOM 1545 N N . ALA B 1 80 ? 7.496 6.305 -3.914 1 98.75 80 ALA B N 1
ATOM 1546 C CA . ALA B 1 80 ? 7.695 5.551 -2.678 1 98.75 80 ALA B CA 1
ATOM 1547 C C . ALA B 1 80 ? 8.828 4.539 -2.828 1 98.75 80 ALA B C 1
ATOM 1549 O O . ALA B 1 80 ? 9.688 4.422 -1.95 1 98.75 80 ALA B O 1
ATOM 1550 N N . ALA B 1 81 ? 8.82 3.842 -3.957 1 98.44 81 ALA B N 1
ATOM 1551 C CA . ALA B 1 81 ? 9.875 2.865 -4.23 1 98.44 81 ALA B CA 1
ATOM 1552 C C . ALA B 1 81 ? 11.234 3.545 -4.363 1 98.44 81 ALA B C 1
ATOM 1554 O O . ALA B 1 81 ? 12.234 3.047 -3.842 1 98.44 81 ALA B O 1
ATOM 1555 N N . LYS B 1 82 ? 11.219 4.617 -5.062 1 98.06 82 LYS B N 1
ATOM 1556 C CA . LYS B 1 82 ? 12.445 5.387 -5.254 1 98.06 82 LYS B CA 1
ATOM 1557 C C . LYS B 1 82 ? 13.008 5.859 -3.918 1 98.06 82 LYS B C 1
ATOM 1559 O O . LYS B 1 82 ? 14.211 5.746 -3.674 1 98.06 82 LYS B O 1
ATOM 1564 N N . VAL B 1 83 ? 12.164 6.406 -3.066 1 98.56 83 VAL B N 1
ATOM 1565 C CA . VAL B 1 83 ? 12.57 6.902 -1.755 1 98.56 83 VAL B CA 1
ATOM 1566 C C . VAL B 1 83 ? 13.109 5.75 -0.909 1 98.56 83 VAL B C 1
ATOM 1568 O O . VAL B 1 83 ? 14.148 5.879 -0.261 1 98.56 83 VAL B O 1
ATOM 1571 N N . ALA B 1 84 ? 12.406 4.621 -0.913 1 98.62 84 ALA B N 1
ATOM 1572 C CA . ALA B 1 84 ? 12.852 3.441 -0.175 1 98.62 84 ALA B CA 1
ATOM 1573 C C . ALA B 1 84 ? 14.25 3.021 -0.611 1 98.62 84 ALA B C 1
ATOM 1575 O O . ALA B 1 84 ? 15.102 2.699 0.226 1 98.62 84 ALA B O 1
ATOM 1576 N N . LYS B 1 85 ? 14.461 3 -1.922 1 98.19 85 LYS B N 1
ATOM 1577 C CA . LYS B 1 85 ? 15.773 2.66 -2.465 1 98.19 85 LYS B CA 1
ATOM 1578 C C . LYS B 1 85 ? 16.844 3.643 -1.984 1 98.19 85 LYS B C 1
ATOM 1580 O O . LYS B 1 85 ? 17.922 3.234 -1.577 1 98.19 85 LYS B O 1
ATOM 1585 N N . GLY B 1 86 ? 16.516 4.91 -2.051 1 98.06 86 GLY B N 1
ATOM 1586 C CA . GLY B 1 86 ? 17.453 5.941 -1.614 1 98.06 86 GLY B CA 1
ATOM 1587 C C . GLY B 1 86 ? 17.828 5.82 -0.151 1 98.06 86 GLY B C 1
ATOM 1588 O O . GLY B 1 86 ? 18.891 6.289 0.26 1 98.06 86 GLY B O 1
ATOM 1589 N N . LEU B 1 87 ? 17 5.148 0.648 1 98.06 87 LEU B N 1
ATOM 1590 C CA . LEU B 1 87 ? 17.234 4.984 2.078 1 98.06 87 LEU B CA 1
ATOM 1591 C C . LEU B 1 87 ? 17.875 3.637 2.373 1 98.06 87 LEU B C 1
ATOM 1593 O O . LEU B 1 87 ? 18.047 3.262 3.537 1 98.06 87 LEU B O 1
ATOM 1597 N N . GLY B 1 88 ? 18.125 2.881 1.309 1 97.62 88 GLY B N 1
ATOM 1598 C CA . GLY B 1 88 ? 18.859 1.628 1.435 1 97.62 88 GLY B CA 1
ATOM 1599 C C . GLY B 1 88 ? 17.969 0.462 1.833 1 97.62 88 GLY B C 1
ATOM 1600 O O . GLY B 1 88 ? 18.453 -0.522 2.4 1 97.62 88 GLY B O 1
ATOM 1601 N N . LEU B 1 89 ? 16.719 0.544 1.576 1 98.06 89 LEU B N 1
ATOM 1602 C CA . LEU B 1 89 ? 15.789 -0.491 2.023 1 98.06 89 LEU B CA 1
ATOM 1603 C C . LEU B 1 89 ? 15.641 -1.578 0.964 1 98.06 89 LEU B C 1
ATOM 1605 O O . LEU B 1 89 ? 15.102 -2.654 1.244 1 98.06 89 LEU B O 1
ATOM 1609 N N . ASP B 1 90 ? 16.062 -1.288 -0.253 1 94.19 90 ASP B N 1
ATOM 1610 C CA . ASP B 1 90 ? 15.742 -2.143 -1.393 1 94.19 90 ASP B CA 1
ATOM 1611 C C . ASP B 1 90 ? 16.469 -3.482 -1.296 1 94.19 90 ASP B C 1
ATOM 1613 O O . ASP B 1 90 ? 16.016 -4.48 -1.858 1 94.19 90 ASP B O 1
ATOM 1617 N N . ASP B 1 91 ? 17.531 -3.609 -0.537 1 94.81 91 ASP B N 1
ATOM 1618 C CA . ASP B 1 91 ? 18.297 -4.852 -0.428 1 94.81 91 ASP B CA 1
ATOM 1619 C C . ASP B 1 91 ? 17.562 -5.871 0.438 1 94.81 91 ASP B C 1
ATOM 1621 O O . ASP B 1 91 ? 17.406 -7.027 0.045 1 94.81 91 ASP B O 1
ATOM 1625 N N . ASP B 1 92 ? 17.094 -5.453 1.584 1 96.75 92 ASP B N 1
ATOM 1626 C CA . ASP B 1 92 ? 16.484 -6.363 2.547 1 96.75 92 ASP B CA 1
ATOM 1627 C C . ASP B 1 92 ? 14.969 -6.41 2.361 1 96.75 92 ASP B C 1
ATOM 1629 O O . ASP B 1 92 ? 14.336 -7.438 2.617 1 96.75 92 ASP B O 1
ATOM 1633 N N . GLY B 1 93 ? 14.414 -5.23 1.974 1 98.19 93 GLY B N 1
ATOM 1634 C CA . GLY B 1 93 ? 12.977 -5.16 1.8 1 98.19 93 GLY B CA 1
ATOM 1635 C C . GLY B 1 93 ? 12.305 -4.203 2.766 1 98.19 93 GLY B C 1
ATOM 1636 O O . GLY B 1 93 ? 12.961 -3.625 3.635 1 98.19 93 GLY B O 1
ATOM 1637 N N . TYR B 1 94 ? 11.055 -3.975 2.572 1 98.81 94 TYR B N 1
ATOM 1638 C CA . TYR B 1 94 ? 10.242 -3.02 3.316 1 98.81 94 TYR B CA 1
ATOM 1639 C C . TYR B 1 94 ? 8.758 -3.236 3.043 1 98.81 94 TYR B C 1
ATOM 1641 O O . TYR B 1 94 ? 8.383 -4.141 2.295 1 98.81 94 TYR B O 1
ATOM 1649 N N . ARG B 1 95 ? 7.957 -2.535 3.699 1 98.88 95 ARG B N 1
ATOM 1650 C CA . ARG B 1 95 ? 6.508 -2.633 3.543 1 98.88 95 ARG B CA 1
ATOM 1651 C C . ARG B 1 95 ? 5.898 -1.27 3.234 1 98.88 95 ARG B C 1
ATOM 1653 O O . ARG B 1 95 ? 6.285 -0.261 3.83 1 98.88 95 ARG B O 1
ATOM 1660 N N . LEU B 1 96 ? 5.02 -1.19 2.229 1 98.94 96 LEU B N 1
ATOM 1661 C CA . LEU B 1 96 ? 4.184 -0.018 1.996 1 98.94 96 LEU B CA 1
ATOM 1662 C C . LEU B 1 96 ? 2.789 -0.22 2.582 1 98.94 96 LEU B C 1
ATOM 1664 O O . LEU B 1 96 ? 2.205 -1.3 2.451 1 98.94 96 LEU B O 1
ATOM 1668 N N . VAL B 1 97 ? 2.252 0.811 3.256 1 98.94 97 VAL B N 1
ATOM 1669 C CA . VAL B 1 97 ? 0.947 0.708 3.9 1 98.94 97 VAL B CA 1
ATOM 1670 C C . VAL B 1 97 ? 0.134 1.97 3.625 1 98.94 97 VAL B C 1
ATOM 1672 O O . VAL B 1 97 ? 0.661 3.082 3.693 1 98.94 97 VAL B O 1
ATOM 1675 N N . ILE B 1 98 ? -1.069 1.819 3.285 1 98.88 98 ILE B N 1
ATOM 1676 C CA . ILE B 1 98 ? -2.045 2.902 3.232 1 98.88 98 ILE B CA 1
ATOM 1677 C C . ILE B 1 98 ? -3.203 2.602 4.184 1 98.88 98 ILE B C 1
ATOM 1679 O O . ILE B 1 98 ? -3.93 1.623 3.994 1 98.88 98 ILE B O 1
ATOM 1683 N N . ASN B 1 99 ? -3.338 3.377 5.215 1 98.81 99 ASN B N 1
ATOM 1684 C CA . ASN B 1 99 ? -4.504 3.338 6.094 1 98.81 99 ASN B CA 1
ATOM 1685 C C . ASN B 1 99 ? -5.664 4.145 5.523 1 98.81 99 ASN B C 1
ATOM 1687 O O . ASN B 1 99 ? -5.5 5.316 5.172 1 98.81 99 ASN B O 1
ATOM 1691 N N . ASN B 1 100 ? -6.777 3.502 5.375 1 98.75 100 ASN B N 1
ATOM 1692 C CA . ASN B 1 100 ? -7.914 4.18 4.77 1 98.75 100 ASN B CA 1
ATOM 1693 C C . ASN B 1 100 ? -9.148 4.109 5.66 1 98.75 100 ASN B C 1
ATOM 1695 O O . ASN B 1 100 ? -9.695 3.027 5.891 1 98.75 100 ASN B O 1
ATOM 1699 N N . GLY B 1 101 ? -9.586 5.207 6.254 1 98.06 101 GLY B N 1
ATOM 1700 C CA . GLY B 1 101 ? -10.789 5.262 7.078 1 98.06 101 GLY B CA 1
ATOM 1701 C C . GLY B 1 101 ? -10.562 4.758 8.492 1 98.06 101 GLY B C 1
ATOM 1702 O O . GLY B 1 101 ? -9.43 4.48 8.883 1 98.06 101 GLY B O 1
ATOM 1703 N N . LYS B 1 102 ? -11.633 4.68 9.219 1 97.69 102 LYS B N 1
ATOM 1704 C CA . LYS B 1 102 ? -11.617 4.367 10.648 1 97.69 102 LYS B CA 1
ATOM 1705 C C . LYS B 1 102 ? -11.008 2.99 10.898 1 97.69 102 LYS B C 1
ATOM 1707 O O . LYS B 1 102 ? -10.094 2.848 11.719 1 97.69 102 LYS B O 1
ATOM 1712 N N . HIS B 1 103 ? -11.461 2.023 10.211 1 98.19 103 HIS B N 1
ATOM 1713 C CA . HIS B 1 103 ? -11 0.657 10.43 1 98.19 103 HIS B CA 1
ATOM 1714 C C . HIS B 1 103 ? -9.578 0.462 9.914 1 98.19 103 HIS B C 1
ATOM 1716 O O . HIS B 1 103 ? -8.867 -0.433 10.375 1 98.19 103 HIS B O 1
ATOM 1722 N N . GLY B 1 104 ? -9.156 1.284 8.977 1 98.44 104 GLY B N 1
ATOM 1723 C CA . GLY B 1 104 ? -7.773 1.258 8.539 1 98.44 104 GLY B CA 1
ATOM 1724 C C . GLY B 1 104 ? -6.828 1.95 9.508 1 98.44 104 GLY B C 1
ATOM 1725 O O . GLY B 1 104 ? -5.605 1.853 9.367 1 98.44 104 GLY B O 1
ATOM 1726 N N . ALA B 1 105 ? -7.398 2.711 10.453 1 98.44 105 ALA B N 1
ATOM 1727 C CA . ALA B 1 105 ? -6.668 3.488 11.445 1 98.44 105 ALA B CA 1
ATOM 1728 C C . ALA B 1 105 ? -6.078 4.754 10.836 1 98.44 105 ALA B C 1
ATOM 1730 O O . ALA B 1 105 ? -4.957 5.152 11.172 1 98.44 105 ALA B O 1
ATOM 1731 N N . GLN B 1 106 ? -6.77 5.285 9.922 1 98.19 106 GLN B N 1
ATOM 1732 C CA . GLN B 1 106 ? -6.352 6.555 9.336 1 98.19 106 GLN B CA 1
ATOM 1733 C C . GLN B 1 106 ? -6.609 7.715 10.289 1 98.19 106 GLN B C 1
ATOM 1735 O O . GLN B 1 106 ? -7.762 8.031 10.594 1 98.19 106 GLN B O 1
ATOM 1740 N N . SER B 1 107 ? -5.535 8.383 10.664 1 97.06 107 SER B N 1
ATOM 1741 C CA . SER B 1 107 ? -5.688 9.461 11.641 1 97.06 107 SER B CA 1
ATOM 1742 C C . SER B 1 107 ? -5.527 10.828 10.977 1 97.06 107 SER B C 1
ATOM 1744 O O . SER B 1 107 ? -5.871 11.859 11.57 1 97.06 107 SER B O 1
ATOM 1746 N N . VAL B 1 108 ? -4.926 10.906 9.852 1 97.19 108 VAL B N 1
ATOM 1747 C CA . VAL B 1 108 ? -4.809 12.109 9.039 1 97.19 108 VAL B CA 1
ATOM 1748 C C . VAL B 1 108 ? -5.477 11.891 7.688 1 97.19 108 VAL B C 1
ATOM 1750 O O . VAL B 1 108 ? -5.066 11.023 6.914 1 97.19 108 VAL B O 1
ATOM 1753 N N . TYR B 1 109 ? -6.523 12.617 7.441 1 97.75 109 TYR B N 1
ATOM 1754 C CA . TYR B 1 109 ? -7.285 12.422 6.211 1 97.75 109 TYR B CA 1
ATOM 1755 C C . TYR B 1 109 ? -6.668 13.211 5.059 1 97.75 109 TYR B C 1
ATOM 1757 O O . TYR B 1 109 ? -7.301 14.117 4.516 1 97.75 109 TYR B O 1
ATOM 1765 N N . HIS B 1 110 ? -5.531 12.898 4.75 1 98.38 110 HIS B N 1
ATOM 1766 C CA . HIS B 1 110 ? -4.699 13.172 3.584 1 98.38 110 HIS B CA 1
ATOM 1767 C C . HIS B 1 110 ? -3.969 11.922 3.121 1 98.38 110 HIS B C 1
ATOM 1769 O O . HIS B 1 110 ? -3.137 11.375 3.852 1 98.38 110 HIS B O 1
ATOM 1775 N N . LEU B 1 111 ? -4.332 11.492 1.926 1 98.44 111 LEU B N 1
ATOM 1776 C CA . LEU B 1 111 ? -3.789 10.242 1.404 1 98.44 111 LEU B CA 1
ATOM 1777 C C . LEU B 1 111 ? -2.273 10.203 1.565 1 98.44 111 LEU B C 1
ATOM 1779 O O . LEU B 1 111 ? -1.583 11.172 1.236 1 98.44 111 LEU B O 1
ATOM 1783 N N . HIS B 1 112 ? -1.747 9.117 2.156 1 98.69 112 HIS B N 1
ATOM 1784 C CA . HIS B 1 112 ? -0.303 8.969 2.291 1 98.69 112 HIS B CA 1
ATOM 1785 C C . HIS B 1 112 ? 0.096 7.496 2.336 1 98.69 112 HIS B C 1
ATOM 1787 O O . HIS B 1 112 ? -0.653 6.66 2.848 1 98.69 112 HIS B O 1
ATOM 1793 N N . VAL B 1 113 ? 1.248 7.23 1.781 1 98.94 113 VAL B N 1
ATOM 1794 C CA . VAL B 1 113 ? 1.869 5.91 1.778 1 98.94 113 VAL B CA 1
ATOM 1795 C C . VAL B 1 113 ? 2.941 5.84 2.863 1 98.94 113 VAL B C 1
ATOM 1797 O O . VAL B 1 113 ? 3.871 6.652 2.879 1 98.94 113 VAL B O 1
ATOM 1800 N N . HIS B 1 114 ? 2.787 4.902 3.797 1 98.94 114 HIS B N 1
ATOM 1801 C CA . HIS B 1 114 ? 3.85 4.617 4.754 1 98.94 114 HIS B CA 1
ATOM 1802 C C . HIS B 1 114 ? 4.906 3.701 4.148 1 98.94 114 HIS B C 1
ATOM 1804 O O . HIS B 1 114 ? 4.582 2.627 3.635 1 98.94 114 HIS B O 1
ATOM 1810 N N . ILE B 1 115 ? 6.109 4.098 4.152 1 98.88 115 ILE B N 1
ATOM 1811 C CA . ILE B 1 115 ? 7.25 3.219 3.932 1 98.88 115 ILE B CA 1
ATOM 1812 C C . ILE B 1 115 ? 7.816 2.76 5.273 1 98.88 115 ILE B C 1
ATOM 1814 O O . ILE B 1 115 ? 8.305 3.574 6.059 1 98.88 115 ILE B O 1
ATOM 1818 N N . LEU B 1 116 ? 7.738 1.509 5.57 1 98.88 116 LEU B N 1
ATOM 1819 C CA . LEU B 1 116 ? 8.273 0.962 6.812 1 98.88 116 LEU B CA 1
ATOM 1820 C C . LEU B 1 116 ? 9.375 -0.055 6.523 1 98.88 116 LEU B C 1
ATOM 1822 O O . LEU B 1 116 ? 9.164 -1.015 5.781 1 98.88 116 LEU B O 1
ATOM 1826 N N . GLY B 1 117 ? 10.547 0.129 7.035 1 98.56 117 GLY B N 1
ATOM 1827 C CA . GLY B 1 117 ? 11.664 -0.769 6.789 1 98.56 117 GLY B CA 1
ATOM 1828 C C . GLY B 1 117 ? 12.734 -0.697 7.863 1 98.56 117 GLY B C 1
ATOM 1829 O O . GLY B 1 117 ? 12.539 -0.058 8.898 1 98.56 117 GLY B O 1
ATOM 1830 N N . GLY B 1 118 ? 13.82 -1.442 7.652 1 98.38 118 GLY B N 1
ATOM 1831 C CA . GLY B 1 118 ? 14.93 -1.481 8.594 1 98.38 118 GLY B CA 1
ATOM 1832 C C . GLY B 1 118 ? 14.781 -2.555 9.648 1 98.38 118 GLY B C 1
ATOM 1833 O O . GLY B 1 118 ? 15.594 -2.643 10.57 1 98.38 118 GLY B O 1
ATOM 1834 N N . ARG B 1 119 ? 13.766 -3.348 9.586 1 98.19 119 ARG B N 1
ATOM 1835 C CA . ARG B 1 119 ? 13.516 -4.512 10.43 1 98.19 119 ARG B CA 1
ATOM 1836 C C . ARG B 1 119 ? 12.633 -5.527 9.711 1 98.19 119 ARG B C 1
ATOM 1838 O O . ARG B 1 119 ? 12.023 -5.211 8.688 1 98.19 119 ARG B O 1
ATOM 1845 N N . GLN B 1 120 ? 12.594 -6.73 10.242 1 98.5 120 GLN B N 1
ATOM 1846 C CA . GLN B 1 120 ? 11.664 -7.734 9.734 1 98.5 120 GLN B CA 1
ATOM 1847 C C . GLN B 1 120 ? 10.219 -7.387 10.094 1 98.5 120 GLN B C 1
ATOM 1849 O O . GLN B 1 120 ? 9.875 -7.316 11.273 1 98.5 120 GLN B O 1
ATOM 1854 N N . MET B 1 121 ? 9.445 -7.137 9.07 1 98.38 121 MET B N 1
ATOM 1855 C CA . MET B 1 121 ? 8.023 -6.934 9.32 1 98.38 121 MET B CA 1
ATOM 1856 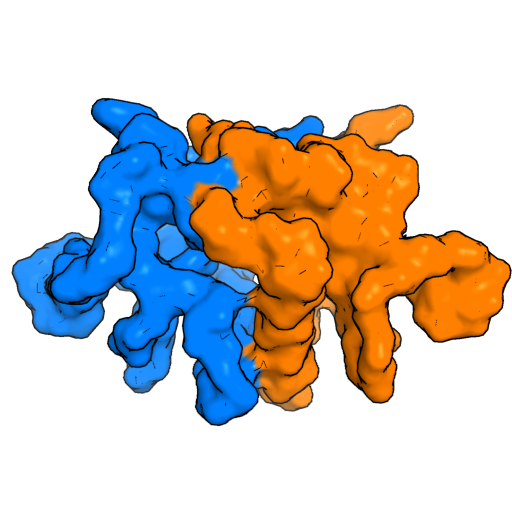C C . MET B 1 121 ? 7.344 -8.242 9.695 1 98.38 121 MET B C 1
ATOM 1858 O O . MET B 1 121 ? 7.707 -9.305 9.188 1 98.38 121 MET B O 1
ATOM 1862 N N . THR B 1 122 ? 6.352 -8.086 10.523 1 97.81 122 THR B N 1
ATOM 1863 C CA . THR B 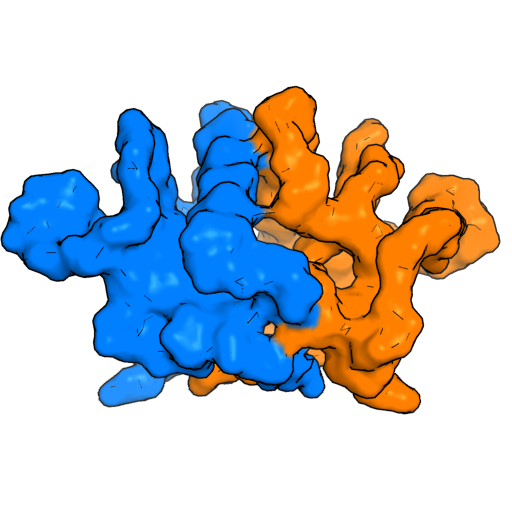1 122 ? 5.602 -9.281 10.891 1 97.81 122 THR B CA 1
ATOM 1864 C C . THR B 1 122 ? 4.281 -9.352 10.125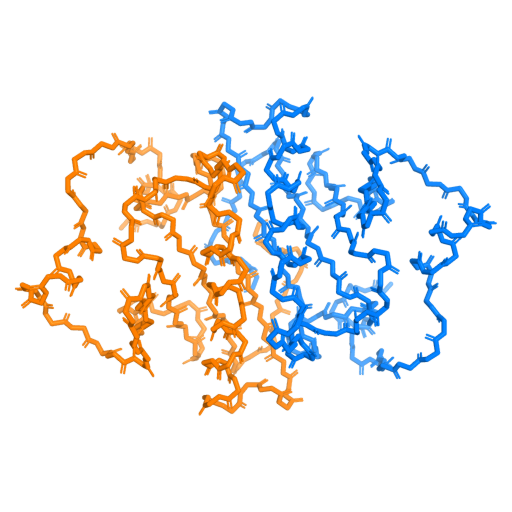 1 97.81 122 THR B C 1
ATOM 1866 O O . THR B 1 122 ? 3.871 -8.367 9.5 1 97.81 122 THR B O 1
ATOM 1869 N N . TRP B 1 123 ? 3.621 -10.438 10.141 1 97.25 123 TRP B N 1
ATOM 1870 C CA . TRP B 1 123 ? 2.369 -10.734 9.445 1 97.25 123 TRP B CA 1
ATOM 1871 C C . TRP B 1 123 ? 1.411 -11.492 10.359 1 97.25 123 TRP B C 1
ATOM 1873 O O . TRP B 1 123 ? 1.813 -12.43 11.055 1 97.25 123 TRP B O 1
ATOM 1883 N N . PRO B 1 124 ? 0.189 -11.109 10.578 1 97.31 124 PRO B N 1
ATOM 1884 C CA . PRO B 1 124 ? -0.501 -10.133 9.727 1 97.31 124 PRO B CA 1
ATOM 1885 C C . PRO B 1 124 ? -0.057 -8.695 9.992 1 97.31 124 PRO B C 1
ATOM 1887 O O . PRO B 1 124 ? 0.586 -8.422 11.008 1 97.31 124 PRO B O 1
ATOM 1890 N N . PRO B 1 125 ? -0.332 -7.773 9.078 1 97.5 125 PRO B N 1
ATOM 1891 C CA . PRO B 1 125 ? 0.126 -6.387 9.203 1 97.5 125 PRO B CA 1
ATOM 1892 C C . PRO B 1 125 ? -0.76 -5.551 10.125 1 97.5 125 PRO B C 1
ATOM 1894 O O . PRO B 1 125 ? -1.103 -4.414 9.789 1 97.5 125 PRO B O 1
ATOM 1897 N N . GLY B 1 126 ? -1.093 -6.062 11.328 1 94.31 126 GLY B N 1
ATOM 1898 C CA . GLY B 1 126 ? -1.959 -5.375 12.273 1 94.31 126 GLY B CA 1
ATOM 1899 C C . GLY B 1 126 ? -3.4 -5.848 12.211 1 94.31 126 GLY B C 1
ATOM 1900 O O . GLY B 1 126 ? -3.789 -6.547 11.273 1 94.31 126 GLY B O 1
#

Sequence (252 aa):
MSEVAKAQTAAPGGDTIFGKIIRKEIPAKIAYEDDTVLAFHDVAPQAPVHVLVIPKKPIAMIQDVCEDDEPLIGHLMATAAKVAKGLGLDDDGYRLVINNGKHGAQSVYHLHVHILGGRQMTWPPGMSEVAKAQTAAPGGDTIFGKIIRKEIPAKIAYEDDTVLAFHDVAPQAPVHVLVIPKKPIAMIQDVCEDDEPLIGHLMATAAKVAKGLGLDDDGYRLVINNGKHGAQSVYHLHVHILGGRQMTWPPG

Organism: Emiliania huxleyi (strain CCMP1516) (NCBI:txid280463)

pLDDT: mean 97.18, std 2.63, range [82.06, 98.94]

Solvent-accessible surface area (backbone atoms only — not comparable to full-atom values): 13310 Å² total; per-residue (Å²): 132,53,59,43,61,44,4,69,71,42,65,74,70,82,84,48,74,63,54,34,45,74,69,63,72,46,89,72,57,69,73,46,73,62,98,53,36,42,24,29,49,49,91,75,55,82,39,84,36,30,34,37,36,28,55,66,66,91,39,45,38,65,72,72,58,50,82,88,40,20,60,58,47,6,48,50,54,46,44,47,31,50,52,39,43,75,72,63,27,67,82,51,11,24,29,40,37,32,52,27,43,45,19,22,26,24,52,62,54,48,38,46,38,36,40,38,21,78,51,76,38,46,76,60,53,62,130,53,58,44,61,46,4,70,73,44,64,75,69,82,82,48,73,64,54,35,44,75,70,64,72,45,92,74,57,71,75,47,73,62,97,54,38,40,24,29,49,50,92,74,55,81,39,83,36,29,34,36,36,29,54,66,65,92,39,46,39,66,73,70,56,47,81,90,40,21,61,59,47,6,48,50,54,46,46,46,32,50,52,39,44,77,70,64,28,67,83,50,11,24,30,41,38,32,53,28,43,45,20,22,26,24,52,61,55,50,39,46,39,36,40,39,20,77,50,76,38,45,77,60,53,60

InterPro domains:
  IPR001310 Histidine triad (HIT) protein [PR00332] (17-33)
  IPR001310 Histidine triad (HIT) protein [PR00332] (38-56)
  IPR001310 Histidine triad (HIT) protein [PR00332] (106-116)
  IPR001310 Histidine triad (HIT) protein [PTHR23089] (2-126)
  IPR011146 HIT-like domain [PF01230] (23-120)
  IPR011146 HIT-like domain [PS51084] (17-126)
  IPR019808 Histidine triad, conserved site [PS00892] (99-117)
  IPR036265 HIT-like superfamily [G3DSA:3.30.428.10] (1-126)
  IPR036265 HIT-like superfamily [SSF54197] (13-125)